Protein AF-A0A6C0HZP0-F1 (afdb_monomer)

Mean predicted aligned error: 4.02 Å

Sequence (299 aa):
MSNGIIDFVIPLHRYHYMVQTVVEAIYKFYSPKNIYIVTPTKFCDIIRRESIKWSVHIITIPEENFFVANYNLHYNDIYDMFNKVQDERSREFGWWYQQLIKLGAFSQIPNLSNPYVVWDSDLIPLIKWDIYPTSDSSTYKFAVLQEKSKSEWVLEQYKNSLFNLTKLSICDPEEGTFVPHHFIFYHEVLDGLIRHIELDTDNNWIKNIMNLSHIYYRFSEFRTVSAFMKKNFPDLLKYHEFQLFGKDGIRIREPRQFLKEMDEFLSCENMTSIPYDDFVQFTKHKFENLPSYLQLEHI

Organism: NCBI:txid1070528

Secondary structure (DSSP, 8-state):
-------EEEE-SS--TTHHHHHHHHHHHH--S-EEEEE-HHHHHHHHHHGGGSSS--EEEEGGGTTHHHH---HHHHHHHS-----TTSPPHHHHHHHHHHHHHHHHSTT--SSEEEE-TTEEESS----S-BTTB-S--EE--SPPPS-HHHHHHHHHHHHHHHSPPP---SSS-S--SEEEE-HHHHHHHHHHHHTT-SS-HHHHHHHHTTT-S---HHHHHHHHHHHH-TTT--EE-HHHHTTT-EEESSTHHHHHHHHHHHT-TT-S---HHHHHHHHHHH-SS--SEEEETT-

Foldseek 3Di:
DPFPAFEEEEEDADDDQCLLQAQLLCCVQRVHPAYEYEYAPVVQVLCVVVCVPHPDDHHYDHLQCQCCPPNVDGPVNLVVLADPPDDPLADDPSVLSSLVCQLCVLPRPPPGDFWHKYAYSQKHFPDHDQQGADPVGNAGAAAQAAFDDPDPQQVVLAQVLLCVQQVFGFDADPTHGLPRNMDTDGSVLSVVLQCRSPVPHPDGNSSSSNNSNVVGRDYHSSRNSLRSCVPPPVVRHHYHYCVVANVLEEEAAPCVVVVVQLCVVVVHDPRSHDHNVSVSVSQVVVDVDRGRIYGYHPD

Solvent-accessible surface area (backbone atoms only — not comparable to full-atom values): 16664 Å² total; per-residue (Å²): 128,83,75,87,61,31,27,35,38,26,56,36,89,61,86,50,36,57,50,49,24,29,55,44,33,50,40,74,67,61,54,47,71,43,40,37,37,39,20,45,57,78,44,38,58,50,49,61,63,60,41,74,76,47,100,55,81,72,44,68,41,47,44,54,54,48,43,32,89,86,67,72,35,44,46,65,62,56,56,69,53,38,52,82,87,68,59,98,77,45,65,57,68,69,62,56,49,44,41,48,50,66,67,42,40,73,79,57,40,86,88,60,44,78,49,24,34,41,39,43,65,43,52,34,61,67,52,79,73,83,37,60,55,49,101,90,36,88,57,52,29,31,54,24,39,31,69,59,76,88,49,64,68,64,52,48,27,35,42,51,39,39,26,72,60,66,73,44,63,79,67,57,54,98,59,26,29,52,61,35,59,40,42,78,46,42,55,71,57,47,54,51,48,45,50,59,48,26,71,89,46,99,51,56,47,68,56,57,57,31,49,38,52,70,80,31,59,38,77,51,53,53,42,45,52,48,28,50,25,59,74,76,37,50,90,67,67,40,65,42,60,21,81,80,47,14,69,52,40,45,76,36,72,72,37,66,63,59,52,50,53,44,37,60,72,69,70,46,88,85,67,79,57,40,57,37,69,60,53,50,53,48,45,55,71,76,31,97,63,75,45,36,27,42,31,45,41,94,103

Structure (mmCIF, N/CA/C/O backbone):
data_AF-A0A6C0HZP0-F1
#
_entry.id   AF-A0A6C0HZP0-F1
#
loop_
_atom_site.group_PDB
_atom_site.id
_atom_site.type_symbol
_atom_site.label_atom_id
_atom_site.label_alt_id
_atom_site.label_comp_id
_atom_site.label_asym_id
_atom_site.label_entity_id
_atom_site.label_seq_id
_atom_site.pdbx_PDB_ins_code
_atom_site.Cartn_x
_atom_site.Cartn_y
_atom_site.Cartn_z
_atom_site.occupancy
_atom_site.B_iso_or_equiv
_atom_site.auth_seq_id
_atom_site.auth_comp_id
_atom_site.auth_asym_id
_atom_site.auth_atom_id
_atom_site.pdbx_PDB_model_num
ATOM 1 N N . MET A 1 1 ? -21.753 -7.611 -18.290 1.00 35.69 1 MET A N 1
ATOM 2 C CA . MET A 1 1 ? -21.334 -7.501 -16.879 1.00 35.69 1 MET A CA 1
ATOM 3 C C . MET A 1 1 ? -20.096 -6.631 -16.890 1.00 35.69 1 MET A C 1
ATOM 5 O O . MET A 1 1 ? -19.172 -6.970 -17.614 1.00 35.69 1 MET A O 1
ATOM 9 N N . SER A 1 2 ? -20.123 -5.456 -16.263 1.00 37.75 2 SER A N 1
ATOM 10 C CA . SER A 1 2 ? -18.941 -4.592 -16.212 1.00 37.75 2 SER A CA 1
ATOM 11 C C . SER A 1 2 ? -17.826 -5.363 -15.512 1.00 37.75 2 SER A C 1
ATOM 13 O O . SER A 1 2 ? -18.015 -5.762 -14.363 1.00 37.75 2 SER A O 1
ATOM 15 N N . ASN A 1 3 ? -16.708 -5.614 -16.200 1.00 50.41 3 ASN A N 1
ATOM 16 C CA . ASN A 1 3 ? -15.499 -6.110 -15.547 1.00 50.41 3 ASN A CA 1
ATOM 17 C C . ASN A 1 3 ? -15.252 -5.226 -14.320 1.00 50.41 3 ASN A C 1
ATOM 19 O O . ASN A 1 3 ? -15.319 -4.003 -14.447 1.00 50.41 3 ASN A O 1
ATOM 23 N N . GLY A 1 4 ? -15.063 -5.841 -13.151 1.00 66.31 4 GLY A N 1
ATOM 24 C CA . GLY A 1 4 ? -14.864 -5.187 -11.854 1.00 66.31 4 GLY A CA 1
ATOM 25 C C . GLY A 1 4 ? -13.551 -4.409 -11.786 1.00 66.31 4 GLY A C 1
ATOM 26 O O . GLY A 1 4 ? -12.673 -4.735 -10.997 1.00 66.31 4 GLY A O 1
ATOM 27 N N . ILE A 1 5 ? -13.399 -3.414 -12.658 1.00 87.19 5 ILE A N 1
ATOM 28 C CA . ILE A 1 5 ? -12.259 -2.516 -12.706 1.00 87.19 5 ILE A CA 1
ATOM 29 C C . ILE A 1 5 ? -12.369 -1.596 -11.489 1.00 87.19 5 ILE A C 1
ATOM 31 O O . ILE A 1 5 ? -13.347 -0.861 -11.336 1.00 87.19 5 ILE A O 1
ATOM 35 N N . ILE A 1 6 ? -11.351 -1.648 -10.640 1.00 96.00 6 ILE A N 1
ATOM 36 C CA . ILE A 1 6 ? -11.255 -0.871 -9.403 1.00 96.00 6 ILE A CA 1
ATOM 37 C C . ILE A 1 6 ? -10.064 0.086 -9.454 1.00 96.00 6 ILE A C 1
ATOM 39 O O . ILE A 1 6 ? -9.174 -0.035 -10.301 1.00 96.00 6 ILE A O 1
ATOM 43 N N . ASP A 1 7 ? -10.088 1.071 -8.570 1.00 98.31 7 ASP A N 1
ATOM 44 C CA . ASP A 1 7 ? -9.047 2.066 -8.378 1.00 98.31 7 ASP A CA 1
ATOM 45 C C . ASP A 1 7 ? -7.873 1.496 -7.565 1.00 98.31 7 ASP A C 1
ATOM 47 O O . ASP A 1 7 ? -8.025 0.559 -6.776 1.00 98.31 7 ASP A O 1
ATOM 51 N N . PHE A 1 8 ? -6.688 2.070 -7.773 1.00 98.62 8 PHE A N 1
ATOM 52 C CA . PHE A 1 8 ? -5.460 1.742 -7.050 1.00 98.62 8 PHE A CA 1
ATOM 53 C C . PHE A 1 8 ? -4.933 2.984 -6.333 1.00 98.62 8 PHE A C 1
ATOM 55 O O . PHE A 1 8 ? -4.976 4.082 -6.884 1.00 98.62 8 PHE A O 1
ATOM 62 N N . VAL A 1 9 ? -4.408 2.812 -5.123 1.00 98.81 9 VAL A N 1
ATOM 63 C CA . VAL A 1 9 ? -3.836 3.881 -4.298 1.00 98.81 9 VAL A CA 1
ATOM 64 C C . VAL A 1 9 ? -2.412 3.509 -3.900 1.00 98.81 9 VAL A C 1
ATOM 66 O O . VAL A 1 9 ? -2.189 2.474 -3.274 1.00 98.81 9 VAL A O 1
ATOM 69 N N . ILE A 1 10 ? -1.463 4.379 -4.239 1.00 98.50 10 ILE A N 1
ATOM 70 C CA . ILE A 1 10 ? -0.031 4.220 -3.986 1.00 98.50 10 ILE A CA 1
ATOM 71 C C . ILE A 1 10 ? 0.446 5.364 -3.082 1.00 98.50 10 ILE A C 1
ATOM 73 O O . ILE A 1 10 ? 0.603 6.494 -3.551 1.00 98.50 10 ILE A O 1
ATOM 77 N N . PRO A 1 11 ? 0.689 5.118 -1.788 1.00 97.62 11 PRO A N 1
ATOM 78 C CA . PRO A 1 11 ? 1.438 6.047 -0.953 1.00 97.62 11 PRO A CA 1
ATOM 79 C C . PRO A 1 11 ? 2.909 6.048 -1.383 1.00 97.62 11 PRO A C 1
ATOM 81 O O . PRO A 1 11 ? 3.548 5.000 -1.420 1.00 97.62 11 PRO A O 1
ATOM 84 N N . LEU A 1 12 ? 3.467 7.223 -1.660 1.00 96.25 12 LEU A N 1
ATOM 85 C CA . LEU A 1 12 ? 4.841 7.396 -2.127 1.00 96.25 12 LEU A CA 1
ATOM 86 C C . LEU A 1 12 ? 5.536 8.477 -1.297 1.00 96.25 12 LEU A C 1
ATOM 88 O O . LEU A 1 12 ? 5.294 9.667 -1.486 1.00 96.25 12 LEU A O 1
ATOM 92 N N . HIS A 1 13 ? 6.443 8.072 -0.408 1.00 90.50 13 HIS A N 1
ATOM 93 C CA . HIS A 1 13 ? 7.171 9.016 0.445 1.00 90.50 13 HIS A CA 1
ATOM 94 C C . HIS A 1 13 ? 8.197 9.846 -0.342 1.00 90.50 13 HIS A C 1
ATOM 96 O O . HIS A 1 13 ? 8.366 11.044 -0.104 1.00 90.50 13 HIS A O 1
ATOM 102 N N . ARG A 1 14 ? 8.888 9.220 -1.303 1.00 91.50 14 ARG A N 1
ATOM 103 C CA . ARG A 1 14 ? 9.930 9.857 -2.109 1.00 91.50 14 ARG A CA 1
ATOM 104 C C . ARG A 1 14 ? 9.841 9.428 -3.564 1.00 91.50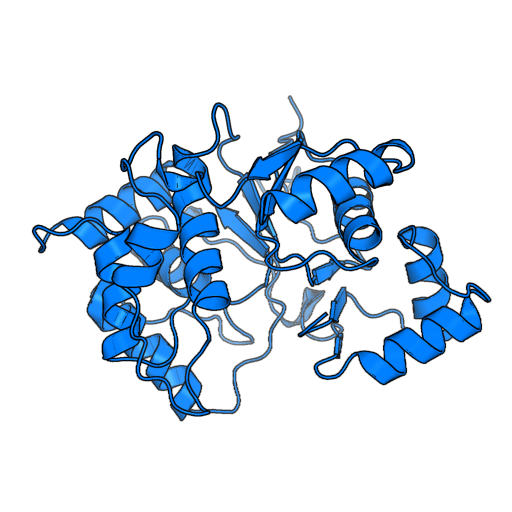 14 ARG A C 1
ATOM 106 O O . ARG A 1 14 ? 9.709 8.248 -3.847 1.00 91.50 14 ARG A O 1
ATOM 113 N N . TYR A 1 15 ? 9.968 10.382 -4.485 1.00 92.06 15 TYR A N 1
ATOM 114 C CA . TYR A 1 15 ? 10.093 10.056 -5.903 1.00 92.06 15 TYR A CA 1
ATOM 115 C C . TYR A 1 15 ? 11.437 9.383 -6.219 1.00 92.06 15 TYR A C 1
ATOM 117 O O . TYR A 1 15 ? 12.495 9.895 -5.842 1.00 92.06 15 TYR A O 1
ATOM 125 N N . HIS A 1 16 ? 11.367 8.301 -6.989 1.00 90.81 16 HIS A N 1
ATOM 126 C CA . HIS A 1 16 ? 12.486 7.574 -7.585 1.00 90.81 16 HIS A CA 1
ATOM 127 C C . HIS A 1 16 ? 12.130 7.196 -9.034 1.00 90.81 16 HIS A C 1
ATOM 129 O O . HIS A 1 16 ? 10.956 7.111 -9.398 1.00 90.81 16 HIS A O 1
ATOM 135 N N . TYR A 1 17 ? 13.122 6.928 -9.885 1.00 88.50 17 TYR A N 1
ATOM 136 C CA . TYR A 1 17 ? 12.872 6.669 -11.312 1.00 88.50 17 TYR A CA 1
ATOM 137 C C . TYR A 1 17 ? 12.146 5.332 -11.589 1.00 88.50 17 TYR A C 1
ATOM 139 O O . TYR A 1 17 ? 11.585 5.149 -12.668 1.00 88.50 17 TYR A O 1
ATOM 147 N N . MET A 1 18 ? 12.050 4.438 -10.593 1.00 93.69 18 MET A N 1
ATOM 148 C CA . MET A 1 18 ? 11.232 3.211 -10.668 1.00 93.69 18 MET A CA 1
ATOM 149 C C . MET A 1 18 ? 9.712 3.437 -10.558 1.00 93.69 18 MET A C 1
ATOM 151 O O . MET A 1 18 ? 8.952 2.491 -10.749 1.00 93.69 18 MET A O 1
ATOM 155 N N . VAL A 1 19 ? 9.232 4.657 -10.268 1.00 95.69 19 VAL A N 1
ATOM 156 C CA . VAL A 1 19 ? 7.780 4.915 -10.158 1.00 95.69 19 VAL A CA 1
ATOM 157 C C . VAL A 1 19 ? 7.056 4.566 -11.464 1.00 95.69 19 VAL A C 1
ATOM 159 O O . VAL A 1 19 ? 6.001 3.936 -11.407 1.00 95.69 19 VAL A O 1
ATOM 162 N N . GLN A 1 20 ? 7.636 4.896 -12.629 1.00 96.31 20 GLN A N 1
ATOM 163 C CA . GLN A 1 20 ? 7.074 4.514 -13.933 1.00 96.31 20 GLN A CA 1
ATOM 164 C C . GLN A 1 20 ? 6.925 2.992 -14.050 1.00 96.31 20 GLN A C 1
ATOM 166 O O . GLN A 1 20 ? 5.852 2.505 -14.396 1.00 96.31 20 GLN A O 1
ATOM 171 N N . THR A 1 21 ? 7.979 2.245 -13.712 1.00 97.06 21 THR A N 1
ATOM 172 C CA . THR A 1 21 ? 7.988 0.779 -13.769 1.00 97.06 21 THR A CA 1
ATOM 173 C C . THR A 1 21 ? 6.830 0.182 -12.974 1.00 97.06 21 THR A C 1
ATOM 175 O O . THR A 1 21 ? 6.138 -0.702 -13.472 1.00 97.06 21 THR A O 1
ATOM 178 N N . VAL A 1 22 ? 6.586 0.680 -11.757 1.00 97.69 22 VAL A N 1
ATOM 179 C CA . VAL A 1 22 ? 5.513 0.183 -10.881 1.00 97.69 22 VAL A CA 1
ATOM 180 C C . VAL A 1 22 ? 4.135 0.464 -11.476 1.00 97.69 22 VAL A C 1
ATOM 182 O O . VAL A 1 22 ? 3.313 -0.448 -11.578 1.00 97.69 22 VAL A O 1
ATOM 185 N N . VAL A 1 23 ? 3.866 1.704 -11.900 1.00 97.75 23 VAL A N 1
ATOM 186 C CA . VAL A 1 23 ? 2.535 2.064 -12.422 1.00 97.75 23 VAL A CA 1
ATOM 187 C C . VAL A 1 23 ? 2.231 1.382 -13.753 1.00 97.75 23 VAL A C 1
ATOM 189 O O . VAL A 1 23 ? 1.098 0.959 -13.979 1.00 97.75 23 VAL A O 1
ATOM 192 N N . GLU A 1 24 ? 3.237 1.209 -14.612 1.00 97.94 24 GLU A N 1
ATOM 193 C CA . GLU A 1 24 ? 3.096 0.480 -15.872 1.00 97.94 24 GLU A CA 1
ATOM 194 C C . GLU A 1 24 ? 2.877 -1.017 -15.637 1.00 97.94 24 GLU A C 1
ATOM 196 O O . GLU A 1 24 ? 2.031 -1.613 -16.304 1.00 97.94 24 GLU A O 1
ATOM 201 N N . ALA A 1 25 ? 3.541 -1.616 -14.642 1.00 97.94 25 ALA A N 1
ATOM 202 C CA . ALA A 1 25 ? 3.292 -3.001 -14.248 1.00 97.94 25 ALA A CA 1
ATOM 203 C C . ALA A 1 25 ? 1.843 -3.205 -13.777 1.00 97.94 25 ALA A C 1
ATOM 205 O O . ALA A 1 25 ? 1.153 -4.117 -14.241 1.00 97.94 25 ALA A O 1
ATOM 206 N N . ILE A 1 26 ? 1.357 -2.325 -12.891 1.00 97.81 26 ILE A N 1
ATOM 207 C CA . ILE A 1 26 ? -0.031 -2.345 -12.408 1.00 97.81 26 ILE A CA 1
ATOM 208 C C . ILE A 1 26 ? -0.999 -2.232 -13.588 1.00 97.81 26 ILE A C 1
ATOM 210 O O . ILE A 1 26 ? -1.933 -3.027 -13.709 1.00 97.81 26 ILE A O 1
ATOM 214 N N . TYR A 1 27 ? -0.772 -1.273 -14.486 1.00 97.19 27 TYR A N 1
ATOM 215 C CA . TYR A 1 27 ? -1.649 -1.065 -15.632 1.00 97.19 27 TYR A CA 1
ATOM 216 C C . TYR A 1 27 ? -1.663 -2.263 -16.585 1.00 97.19 27 TYR A C 1
ATOM 218 O O . TYR A 1 27 ? -2.734 -2.701 -17.013 1.00 97.19 27 TYR A O 1
ATOM 226 N N . LYS A 1 28 ? -0.490 -2.841 -16.861 1.00 96.62 28 LYS A N 1
ATOM 227 C CA . LYS A 1 28 ? -0.329 -4.002 -17.739 1.00 96.62 28 LYS A CA 1
ATOM 228 C C . LYS A 1 28 ? -1.063 -5.237 -17.223 1.00 96.62 28 LYS A C 1
ATOM 230 O O . LYS A 1 28 ? -1.668 -5.953 -18.018 1.00 96.62 28 LYS A O 1
ATOM 235 N N . PHE A 1 29 ? -1.025 -5.501 -15.916 1.00 96.44 29 PHE A N 1
ATOM 236 C CA . PHE A 1 29 ? -1.642 -6.705 -15.350 1.00 96.44 29 PHE A CA 1
ATOM 237 C C . PHE A 1 29 ? -3.103 -6.532 -14.938 1.00 96.44 29 PHE A C 1
ATOM 239 O O . PHE A 1 29 ? -3.858 -7.512 -14.976 1.00 96.44 29 PHE A O 1
ATOM 246 N N . TYR A 1 30 ? -3.498 -5.317 -14.553 1.00 95.88 30 TYR A N 1
ATOM 247 C CA . TYR A 1 30 ? -4.782 -5.072 -13.894 1.00 95.88 30 TYR A CA 1
ATOM 248 C C . TYR A 1 30 ? -5.652 -4.030 -14.594 1.00 95.88 30 TYR A C 1
ATOM 250 O O . TYR A 1 30 ? -6.857 -4.044 -14.391 1.00 95.88 30 TYR A O 1
ATOM 258 N N . SER A 1 31 ? -5.096 -3.170 -15.451 1.00 95.25 31 SER A N 1
ATOM 259 C CA . SER A 1 31 ? -5.858 -2.138 -16.178 1.00 95.25 31 SER A CA 1
ATOM 260 C C . SER A 1 31 ? -6.845 -1.377 -15.267 1.00 95.25 31 SER A C 1
ATOM 262 O O . SER A 1 31 ? -8.053 -1.403 -15.515 1.00 95.25 31 SER A O 1
ATOM 264 N N . PRO A 1 32 ? -6.353 -0.755 -14.176 1.00 96.31 32 PRO A N 1
ATOM 265 C CA . PRO A 1 32 ? -7.195 -0.142 -13.156 1.00 96.31 32 PRO A CA 1
ATOM 266 C C . PRO A 1 32 ? -7.980 1.049 -13.705 1.00 96.31 32 PRO A C 1
ATOM 268 O O . PRO A 1 32 ? -7.610 1.646 -14.717 1.00 96.31 32 PRO A O 1
ATOM 271 N N . LYS A 1 33 ? -9.047 1.430 -12.997 1.00 95.44 33 LYS A N 1
ATOM 272 C CA . LYS A 1 33 ? -9.893 2.568 -13.387 1.00 95.44 33 LYS A CA 1
ATOM 273 C C . LYS A 1 33 ? -9.102 3.868 -13.263 1.00 95.44 33 LYS A C 1
ATOM 275 O O . LYS A 1 33 ? -9.041 4.641 -14.212 1.00 95.44 33 LYS A O 1
ATOM 280 N N . ASN A 1 34 ? -8.476 4.072 -12.107 1.00 97.31 34 ASN A N 1
ATOM 281 C CA . ASN A 1 34 ? -7.505 5.126 -11.850 1.00 97.31 34 ASN A CA 1
ATOM 282 C C . ASN A 1 34 ? -6.364 4.584 -10.983 1.00 97.31 34 ASN A C 1
ATOM 284 O O . ASN A 1 34 ? -6.555 3.658 -10.192 1.00 97.31 34 ASN A O 1
ATOM 288 N N . ILE A 1 35 ? -5.195 5.216 -11.089 1.00 98.31 35 ILE A N 1
ATOM 289 C CA . ILE A 1 35 ? -4.084 5.043 -10.150 1.00 98.31 35 ILE A CA 1
ATOM 290 C C . ILE A 1 35 ? -3.856 6.383 -9.453 1.00 98.31 35 ILE A C 1
ATOM 292 O O . ILE A 1 35 ? -3.449 7.362 -10.084 1.00 98.31 35 ILE A O 1
ATOM 296 N N . TYR A 1 36 ? -4.119 6.423 -8.152 1.00 98.69 36 TYR A N 1
ATOM 297 C CA . TYR A 1 36 ? -3.862 7.568 -7.292 1.00 98.69 36 TYR A CA 1
ATOM 298 C C . TYR A 1 36 ? -2.492 7.422 -6.634 1.00 98.69 36 TYR A C 1
ATOM 300 O O . TYR A 1 36 ? -2.217 6.398 -6.013 1.00 98.69 36 TYR A O 1
ATOM 308 N N . ILE A 1 37 ? -1.647 8.446 -6.722 1.00 98.56 37 ILE A N 1
ATOM 309 C CA . ILE A 1 37 ? -0.366 8.508 -6.011 1.00 98.56 37 ILE A CA 1
ATOM 310 C C . ILE A 1 37 ? -0.450 9.609 -4.960 1.00 98.56 37 ILE A C 1
ATOM 312 O O . ILE A 1 37 ? -0.530 10.787 -5.306 1.00 98.56 37 ILE A O 1
ATOM 316 N N . VAL A 1 38 ? -0.431 9.234 -3.682 1.00 98.62 38 VAL A N 1
ATOM 317 C CA . VAL A 1 38 ? -0.414 10.186 -2.562 1.00 98.62 38 VAL A CA 1
ATOM 318 C C . VAL A 1 38 ? 1.037 10.415 -2.158 1.00 98.62 38 VAL A C 1
ATOM 320 O O . VAL A 1 38 ? 1.730 9.462 -1.809 1.00 98.62 38 VAL A O 1
ATOM 323 N N . THR A 1 39 ? 1.523 11.648 -2.270 1.00 98.00 39 THR A N 1
ATOM 324 C CA . THR A 1 39 ? 2.959 11.954 -2.153 1.00 98.00 39 THR A CA 1
ATOM 325 C C . THR A 1 39 ? 3.191 13.422 -1.789 1.00 98.00 39 THR A C 1
ATOM 327 O O . THR A 1 39 ? 2.292 14.237 -2.028 1.00 98.00 39 THR A O 1
ATOM 330 N N . PRO A 1 40 ? 4.372 13.815 -1.266 1.00 97.38 40 PRO A N 1
ATOM 331 C CA . PRO A 1 40 ? 4.698 15.223 -1.065 1.00 97.38 40 PRO A CA 1
ATOM 332 C C . PRO A 1 40 ? 4.415 16.094 -2.290 1.00 97.38 40 PRO A C 1
ATOM 334 O O . PRO A 1 40 ? 4.699 15.707 -3.428 1.00 97.38 40 PRO A O 1
ATOM 337 N N . THR A 1 41 ? 3.937 17.317 -2.067 1.00 96.69 41 THR A N 1
ATOM 338 C CA . THR A 1 41 ? 3.583 18.281 -3.123 1.00 96.69 41 THR A CA 1
ATOM 339 C C . THR A 1 41 ? 4.721 18.451 -4.132 1.00 96.69 41 THR A C 1
ATOM 341 O O . THR A 1 41 ? 4.500 18.400 -5.341 1.00 96.69 41 THR A O 1
ATOM 344 N N . LYS A 1 42 ? 5.968 18.542 -3.648 1.00 94.88 42 LYS A N 1
ATOM 345 C CA . LYS A 1 42 ? 7.166 18.655 -4.501 1.00 94.88 42 LYS A CA 1
ATOM 346 C C . LYS A 1 42 ? 7.328 17.494 -5.493 1.00 94.88 42 LYS A C 1
ATOM 348 O O . LYS A 1 42 ? 7.878 17.686 -6.573 1.00 94.88 42 LYS A O 1
ATOM 353 N N . PHE A 1 43 ? 6.878 16.292 -5.131 1.00 96.44 43 PHE A N 1
ATOM 354 C CA . PHE A 1 43 ? 6.948 15.110 -5.987 1.00 96.44 43 PHE A CA 1
ATOM 355 C C . PHE A 1 43 ? 5.723 14.980 -6.889 1.00 96.44 43 PHE A C 1
ATOM 357 O O . PHE A 1 43 ? 5.869 14.458 -7.991 1.00 96.44 43 PHE A O 1
ATOM 364 N N . CYS A 1 44 ? 4.563 15.525 -6.503 1.00 96.81 44 CYS A N 1
ATOM 365 C CA . CYS A 1 44 ? 3.409 15.623 -7.400 1.00 96.81 44 CYS A CA 1
ATOM 366 C C . CYS A 1 44 ? 3.786 16.327 -8.712 1.00 96.81 44 CYS A C 1
ATOM 368 O O . CYS A 1 44 ? 3.476 15.827 -9.790 1.00 96.81 44 CYS A O 1
ATOM 370 N N . ASP A 1 45 ? 4.495 17.456 -8.638 1.00 92.75 45 ASP A N 1
ATOM 371 C CA . ASP A 1 45 ? 4.863 18.233 -9.829 1.00 92.75 45 ASP A CA 1
ATOM 372 C C . ASP A 1 45 ? 5.892 17.519 -10.711 1.00 92.75 45 ASP A C 1
ATOM 374 O O . ASP A 1 45 ? 5.790 17.553 -11.940 1.00 92.75 45 ASP A O 1
ATOM 378 N N . ILE A 1 46 ? 6.855 16.827 -10.093 1.00 94.12 46 ILE A N 1
ATOM 379 C CA . ILE A 1 46 ? 7.822 15.988 -10.812 1.00 94.12 46 ILE A CA 1
ATOM 380 C C . ILE A 1 46 ? 7.075 14.881 -11.554 1.00 94.12 46 ILE A C 1
ATOM 382 O O . ILE A 1 46 ? 7.204 14.760 -12.768 1.00 94.12 46 ILE A O 1
ATOM 386 N N . ILE A 1 47 ? 6.233 14.129 -10.848 1.00 95.44 47 ILE A N 1
ATOM 387 C CA . ILE A 1 47 ? 5.486 13.006 -11.409 1.00 95.44 47 ILE A CA 1
ATOM 388 C C . ILE A 1 47 ? 4.553 13.464 -12.532 1.00 95.44 47 ILE A C 1
ATOM 390 O O . ILE A 1 47 ? 4.536 12.844 -13.591 1.00 95.44 47 ILE A O 1
ATOM 394 N N . ARG A 1 48 ? 3.812 14.566 -12.363 1.00 93.56 48 ARG A N 1
ATOM 395 C CA . ARG A 1 48 ? 2.951 15.123 -13.423 1.00 93.56 48 ARG A CA 1
ATOM 396 C C . ARG A 1 48 ? 3.736 15.458 -14.687 1.00 93.56 48 ARG A C 1
ATOM 398 O O . ARG A 1 48 ? 3.239 15.214 -15.778 1.00 93.56 48 ARG A O 1
ATOM 405 N N . ARG A 1 49 ? 4.949 16.003 -14.556 1.00 92.44 49 ARG A N 1
ATOM 406 C CA . ARG A 1 49 ? 5.803 16.329 -15.706 1.00 92.44 49 ARG A CA 1
ATOM 407 C C . ARG A 1 49 ? 6.340 15.077 -16.394 1.00 92.44 49 ARG A C 1
ATOM 409 O O . ARG A 1 49 ? 6.278 14.995 -17.617 1.00 92.44 49 ARG A O 1
ATOM 416 N N . GLU A 1 50 ? 6.872 14.123 -15.631 1.00 92.00 50 GLU A N 1
ATOM 417 C CA . GLU A 1 50 ? 7.450 12.903 -16.208 1.00 92.00 50 GLU A CA 1
ATOM 418 C C . GLU A 1 50 ? 6.360 12.003 -16.821 1.00 92.00 50 GLU A C 1
ATOM 420 O O . GLU A 1 50 ? 6.543 11.466 -17.914 1.00 92.00 50 GLU A O 1
ATOM 425 N N . SER A 1 51 ? 5.186 11.920 -16.180 1.00 93.88 51 SER A N 1
ATOM 426 C CA . SER A 1 51 ? 4.078 11.050 -16.606 1.00 93.88 51 SER A CA 1
ATOM 427 C C . SER A 1 51 ? 3.399 11.434 -17.917 1.00 93.88 51 SER A C 1
ATOM 429 O O . SER A 1 51 ? 2.709 10.599 -18.491 1.00 93.88 51 SER A O 1
ATOM 431 N N . ILE A 1 52 ? 3.663 12.625 -18.472 1.00 91.56 52 ILE A N 1
ATOM 432 C CA . ILE A 1 52 ? 3.215 13.003 -19.829 1.00 91.56 52 ILE A CA 1
ATOM 433 C C . ILE A 1 52 ? 3.701 11.990 -20.876 1.00 91.56 52 ILE A C 1
ATOM 435 O O . ILE A 1 52 ? 3.041 11.774 -21.890 1.00 91.56 52 ILE A O 1
ATOM 439 N N . LYS A 1 53 ? 4.871 11.387 -20.640 1.00 89.19 53 LYS A N 1
ATOM 440 C CA . LYS A 1 53 ? 5.499 10.416 -21.543 1.00 89.19 53 LYS A CA 1
ATOM 441 C C . LYS A 1 53 ? 5.146 8.969 -21.205 1.00 89.19 53 LYS A C 1
ATOM 443 O O . LYS A 1 53 ? 5.537 8.074 -21.949 1.00 89.19 53 LYS A O 1
ATOM 448 N N . TRP A 1 54 ? 4.494 8.727 -20.071 1.00 92.56 54 TRP A N 1
ATOM 449 C CA . TRP A 1 54 ? 4.184 7.372 -19.635 1.00 92.56 54 TRP A CA 1
ATOM 450 C C . TRP A 1 54 ? 2.991 6.840 -20.418 1.00 92.56 54 TRP A C 1
ATOM 452 O O . TRP A 1 54 ? 2.115 7.585 -20.854 1.00 92.56 54 TRP A O 1
ATOM 462 N N . SER A 1 55 ? 2.937 5.521 -20.563 1.00 85.19 55 SER A N 1
ATOM 463 C CA . SER A 1 55 ? 1.817 4.839 -21.221 1.00 85.19 55 SER A CA 1
ATOM 464 C C . SER A 1 55 ? 0.532 4.816 -20.374 1.00 85.19 55 SER A C 1
ATOM 466 O O . SER A 1 55 ? -0.493 4.295 -20.811 1.00 85.19 55 SER A O 1
ATOM 468 N N . VAL A 1 56 ? 0.577 5.384 -19.164 1.00 91.31 56 VAL A N 1
ATOM 469 C CA . VAL A 1 56 ? -0.450 5.262 -18.129 1.00 91.31 56 VAL A CA 1
ATOM 470 C C . VAL A 1 56 ? -0.794 6.630 -17.558 1.00 91.31 56 VAL A C 1
ATOM 472 O O . VAL A 1 56 ? 0.088 7.411 -17.202 1.00 91.31 56 VAL A O 1
ATOM 475 N N . HIS A 1 57 ? -2.092 6.899 -17.420 1.00 91.44 57 HIS A N 1
ATOM 476 C CA . HIS A 1 57 ? -2.580 8.079 -16.718 1.00 91.44 57 HIS A CA 1
ATOM 477 C C . HIS A 1 57 ? -2.628 7.838 -15.206 1.00 91.44 57 HIS A C 1
ATOM 479 O O . HIS A 1 57 ? -3.121 6.808 -14.746 1.00 91.44 57 HIS A O 1
ATOM 485 N N . ILE A 1 58 ? -2.156 8.816 -14.435 1.00 96.06 58 ILE A N 1
ATOM 486 C CA . ILE A 1 58 ? -2.114 8.770 -12.973 1.00 96.06 58 ILE A CA 1
ATOM 487 C C . ILE A 1 58 ? -2.632 10.079 -12.372 1.00 96.06 58 ILE A C 1
ATOM 489 O O . ILE A 1 58 ? -2.556 11.140 -12.993 1.00 96.06 58 ILE A O 1
ATOM 493 N N . ILE A 1 59 ? -3.118 10.011 -11.134 1.00 97.62 59 ILE A N 1
ATOM 494 C CA . ILE A 1 59 ? -3.643 11.157 -10.388 1.00 97.62 59 ILE A CA 1
ATOM 495 C C . ILE A 1 59 ? -2.793 11.351 -9.134 1.00 97.62 59 ILE A C 1
ATOM 497 O O . ILE A 1 59 ? -2.815 10.530 -8.224 1.00 97.62 59 ILE A O 1
ATOM 501 N N . THR A 1 60 ? -2.047 12.450 -9.056 1.00 97.94 60 THR A N 1
ATOM 502 C CA . THR A 1 60 ? -1.224 12.762 -7.877 1.00 97.94 60 THR A CA 1
ATOM 503 C C . THR A 1 60 ? -2.008 13.587 -6.857 1.00 97.94 60 THR A C 1
ATOM 505 O O . THR A 1 60 ? -2.577 14.623 -7.224 1.00 97.94 60 THR A O 1
ATOM 508 N N . ILE A 1 61 ? -1.963 13.194 -5.586 1.00 98.19 61 ILE A N 1
ATOM 509 C CA . ILE A 1 61 ? -2.611 13.877 -4.464 1.00 98.19 61 ILE A CA 1
ATOM 510 C C . ILE A 1 61 ? -1.530 14.350 -3.476 1.00 98.19 61 ILE A C 1
ATOM 512 O O . ILE A 1 61 ? -0.763 13.515 -2.994 1.00 98.19 61 ILE A O 1
ATOM 516 N N . PRO A 1 62 ? -1.469 15.656 -3.153 1.00 98.00 62 PRO A N 1
ATOM 517 C CA . PRO A 1 62 ? -0.565 16.178 -2.133 1.00 98.00 62 PRO A CA 1
ATOM 518 C C . PRO A 1 62 ? -0.826 15.554 -0.764 1.00 98.00 62 PRO A C 1
ATOM 520 O O . PRO A 1 62 ? -1.930 15.675 -0.226 1.00 98.00 62 PRO A O 1
ATOM 523 N N . GLU A 1 63 ? 0.188 14.921 -0.182 1.00 97.56 63 GLU A N 1
ATOM 524 C CA . GLU A 1 63 ? 0.053 14.309 1.137 1.00 97.56 63 GLU A CA 1
ATOM 525 C C . GLU A 1 63 ? -0.123 15.363 2.240 1.00 97.56 63 GLU A C 1
ATOM 527 O O . GLU A 1 63 ? -0.828 15.121 3.213 1.00 97.56 63 GLU A O 1
ATOM 532 N N . GLU A 1 64 ? 0.416 16.575 2.054 1.00 97.31 64 GLU A N 1
ATOM 533 C CA . GLU A 1 64 ? 0.406 17.630 3.073 1.00 97.31 64 GLU A CA 1
ATOM 534 C C . GLU A 1 64 ? -1.006 18.038 3.525 1.00 97.31 64 GLU A C 1
ATOM 536 O O . GLU A 1 64 ? -1.202 18.443 4.675 1.00 97.31 64 GLU A O 1
ATOM 541 N N . ASN A 1 65 ? -1.981 17.898 2.622 1.00 96.81 65 ASN A N 1
ATOM 542 C CA . ASN A 1 65 ? -3.382 18.253 2.839 1.00 96.81 65 ASN A CA 1
ATOM 543 C C . ASN A 1 65 ? -4.323 17.039 2.807 1.00 96.81 65 ASN A C 1
ATOM 545 O O . ASN A 1 65 ? -5.541 17.216 2.786 1.00 96.81 65 ASN A O 1
ATOM 549 N N . PHE A 1 66 ? -3.787 15.814 2.796 1.00 98.44 66 PHE A N 1
ATOM 550 C CA . PHE A 1 66 ? -4.572 14.603 2.544 1.00 98.44 66 PHE A CA 1
ATOM 551 C C . PHE A 1 66 ? -5.720 14.400 3.541 1.00 98.44 66 PHE A C 1
ATOM 553 O O . PHE A 1 66 ? -6.795 13.966 3.147 1.00 98.44 66 PHE A O 1
ATOM 560 N N . PHE A 1 67 ? -5.519 14.763 4.811 1.00 98.56 67 PHE A N 1
ATOM 561 C CA . PHE A 1 67 ? -6.511 14.601 5.882 1.00 98.56 67 PHE A CA 1
ATOM 562 C C . PHE A 1 67 ? -7.316 15.870 6.201 1.00 98.56 67 PHE A C 1
ATOM 564 O O . PHE A 1 67 ? -8.148 15.862 7.110 1.00 98.56 67 PHE A O 1
ATOM 571 N N . VAL A 1 68 ? -7.108 16.970 5.471 1.00 98.06 68 VAL A N 1
ATOM 572 C CA . VAL A 1 68 ? -7.729 18.264 5.799 1.00 98.06 68 VAL A CA 1
ATOM 573 C C . VAL A 1 68 ? -9.243 18.220 5.602 1.00 98.06 68 VAL A C 1
ATOM 575 O O . VAL A 1 68 ? -9.979 18.699 6.458 1.00 98.06 68 VAL A O 1
ATOM 578 N N . ALA A 1 69 ? -9.722 17.611 4.515 1.00 96.38 69 ALA A N 1
ATOM 579 C CA . ALA A 1 69 ? -11.133 17.675 4.133 1.00 96.38 69 ALA A CA 1
ATOM 580 C C . ALA A 1 69 ? -12.084 17.078 5.185 1.00 96.38 69 ALA A C 1
ATO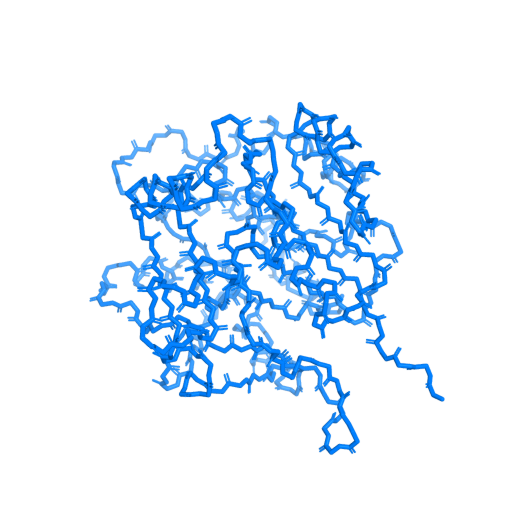M 582 O O . ALA A 1 69 ? -13.140 17.652 5.437 1.00 96.3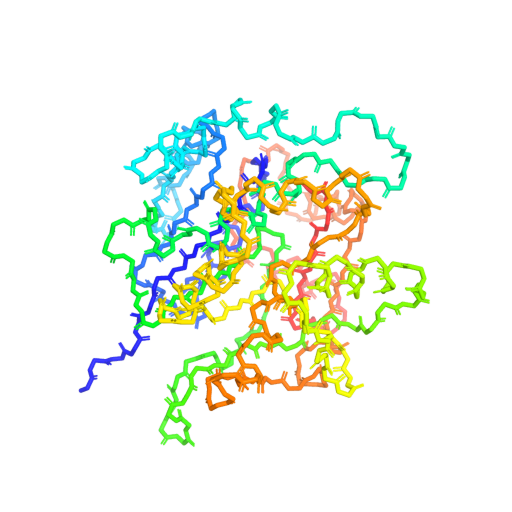8 69 ALA A O 1
ATOM 583 N N . ASN A 1 70 ? -11.709 15.954 5.804 1.00 96.94 70 ASN A N 1
ATOM 584 C CA . ASN A 1 70 ? -12.575 15.256 6.761 1.00 96.94 70 ASN A CA 1
ATOM 585 C C . ASN A 1 70 ? -12.121 15.374 8.217 1.00 96.94 70 ASN A C 1
ATOM 587 O O . ASN A 1 70 ? -12.944 15.214 9.114 1.00 96.94 70 ASN A O 1
ATOM 591 N N . TYR A 1 71 ? -10.834 15.634 8.467 1.00 97.19 71 TYR A N 1
ATOM 592 C CA . TYR A 1 71 ? -10.290 15.681 9.828 1.00 97.19 71 TYR A CA 1
ATOM 593 C C . TYR A 1 71 ? -9.743 17.053 10.217 1.00 97.19 71 TYR A C 1
ATOM 595 O O . TYR A 1 71 ? -9.421 17.248 11.386 1.00 97.19 71 TYR A O 1
ATOM 603 N N . ASN A 1 72 ? -9.650 18.001 9.277 1.00 97.56 72 ASN A N 1
ATOM 604 C CA . ASN A 1 72 ? -9.024 19.308 9.490 1.00 97.56 72 ASN A CA 1
ATOM 605 C C . ASN A 1 72 ? -7.608 19.185 10.093 1.00 97.56 72 ASN A C 1
ATOM 607 O O . ASN A 1 72 ? -7.236 19.937 10.990 1.00 97.56 72 ASN A O 1
ATOM 611 N N . LEU A 1 73 ? -6.846 18.189 9.621 1.00 98.25 73 LEU A N 1
ATOM 612 C CA . LEU A 1 73 ? -5.467 17.924 10.030 1.00 98.25 73 LEU A CA 1
ATOM 613 C C . LEU A 1 73 ? -4.526 18.082 8.837 1.00 98.25 73 LEU A C 1
ATOM 615 O O . LEU A 1 73 ? -4.655 17.371 7.835 1.00 98.25 73 LEU A O 1
ATOM 619 N N . HIS A 1 74 ? -3.552 18.973 8.971 1.00 97.94 74 HIS A N 1
ATOM 620 C CA . HIS A 1 74 ? -2.405 19.056 8.079 1.00 97.94 74 HIS A CA 1
ATOM 621 C C . HIS A 1 74 ? -1.324 18.054 8.494 1.00 97.94 74 HIS A C 1
ATOM 623 O O . HIS A 1 74 ? -1.289 17.544 9.616 1.00 97.94 74 HIS A O 1
ATOM 629 N N . TYR A 1 75 ? -0.380 17.803 7.588 1.00 97.81 75 TYR A N 1
ATOM 630 C CA . TYR A 1 75 ? 0.779 16.945 7.848 1.00 97.81 75 TYR A CA 1
ATOM 631 C C . TYR A 1 75 ? 1.531 17.305 9.136 1.00 97.81 75 TYR A C 1
ATOM 633 O O . TYR A 1 75 ? 1.872 16.412 9.909 1.00 97.81 75 TYR A O 1
ATOM 641 N N . ASN A 1 76 ? 1.746 18.599 9.404 1.00 97.62 76 ASN A N 1
ATOM 642 C CA . ASN A 1 76 ? 2.454 19.045 10.608 1.00 97.62 76 ASN A CA 1
ATOM 643 C C . ASN A 1 76 ? 1.672 18.755 11.895 1.00 97.62 76 ASN A C 1
ATOM 645 O O . ASN A 1 76 ? 2.284 18.373 12.887 1.00 97.62 76 ASN A O 1
ATOM 649 N N . ASP A 1 77 ? 0.338 18.846 11.865 1.00 98.00 77 ASP A N 1
ATOM 650 C CA . ASP A 1 77 ? -0.494 18.510 13.026 1.00 98.00 77 ASP A CA 1
ATOM 651 C C . ASP A 1 77 ? -0.328 17.029 13.393 1.00 98.00 77 ASP A C 1
ATOM 653 O O . ASP A 1 77 ? -0.198 16.674 14.562 1.00 98.00 77 ASP A O 1
ATOM 657 N N . ILE A 1 78 ? -0.275 16.155 12.384 1.00 98.19 78 ILE A N 1
ATOM 658 C CA . ILE A 1 78 ? -0.080 14.709 12.563 1.00 98.19 78 ILE A CA 1
ATOM 659 C C . ILE A 1 78 ? 1.369 14.405 12.974 1.00 98.19 78 ILE A C 1
ATOM 661 O O . ILE A 1 78 ? 1.600 13.558 13.838 1.00 98.19 78 ILE A O 1
ATOM 665 N N . TYR A 1 79 ? 2.345 15.121 12.412 1.00 97.50 79 TYR A N 1
ATOM 666 C CA . TYR A 1 79 ? 3.751 15.039 12.814 1.00 97.50 79 TYR A CA 1
ATOM 667 C C . TYR A 1 79 ? 3.960 15.409 14.286 1.00 97.50 79 TYR A C 1
ATOM 669 O O . TYR A 1 79 ? 4.777 14.799 14.974 1.00 97.50 79 TYR A O 1
ATOM 677 N N . ASP A 1 80 ? 3.197 16.367 14.805 1.00 97.06 80 ASP A N 1
ATOM 678 C CA . ASP A 1 80 ? 3.274 16.763 16.209 1.00 97.06 80 ASP A CA 1
ATOM 679 C C . ASP A 1 80 ? 2.664 15.731 17.171 1.00 97.06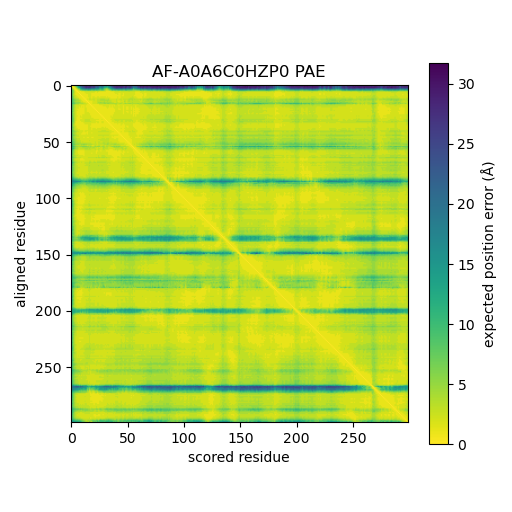 80 ASP A C 1
ATOM 681 O O . ASP A 1 80 ? 3.038 15.703 18.344 1.00 97.06 80 ASP A O 1
ATOM 685 N N . MET A 1 81 ? 1.805 14.827 16.685 1.00 97.00 81 MET A N 1
ATOM 686 C CA . MET A 1 81 ? 1.299 13.684 17.464 1.00 97.00 81 MET A CA 1
ATOM 687 C C . MET A 1 81 ? 2.327 12.548 17.582 1.00 97.00 81 MET A C 1
ATOM 689 O O . MET A 1 81 ? 2.220 11.692 18.463 1.00 97.00 81 MET A O 1
ATOM 693 N N . PHE A 1 82 ? 3.316 12.514 16.691 1.00 96.62 82 PHE A N 1
ATOM 694 C CA . PHE A 1 82 ? 4.297 11.442 16.598 1.00 96.62 82 PHE A CA 1
ATOM 695 C C . PHE A 1 82 ? 5.383 11.522 17.679 1.00 96.62 82 PHE A C 1
ATOM 697 O O . PHE A 1 82 ? 5.799 12.605 18.096 1.00 96.62 82 PHE A O 1
ATOM 704 N N . ASN A 1 83 ? 5.899 10.368 18.108 1.00 92.12 83 ASN A N 1
ATOM 705 C CA . ASN A 1 83 ? 7.030 10.320 19.027 1.00 92.12 83 ASN A CA 1
ATOM 706 C C . ASN A 1 83 ? 8.336 10.754 18.340 1.00 92.12 83 ASN A C 1
ATOM 708 O O . ASN A 1 83 ? 8.930 10.010 17.556 1.00 92.12 83 ASN A O 1
ATOM 712 N N . LYS A 1 84 ? 8.816 11.948 18.697 1.00 87.31 84 LYS A N 1
ATOM 713 C CA . LYS A 1 84 ? 10.060 12.538 18.175 1.00 87.31 84 LYS A CA 1
ATOM 714 C C . LYS A 1 84 ? 11.324 12.010 18.868 1.00 87.31 84 LYS A C 1
ATOM 716 O O . LYS A 1 84 ? 12.423 12.239 18.370 1.00 87.31 84 LYS A O 1
ATOM 721 N N . VAL A 1 85 ? 11.194 11.306 19.997 1.00 83.69 85 VAL A N 1
ATOM 722 C CA . VAL A 1 85 ? 12.321 10.695 20.719 1.00 83.69 85 VAL A CA 1
ATOM 723 C C . VAL A 1 85 ? 12.518 9.277 20.188 1.00 83.69 85 VAL A C 1
ATOM 725 O O . VAL A 1 85 ? 11.973 8.307 20.713 1.00 83.69 85 VAL A O 1
ATOM 728 N N . GLN A 1 86 ? 13.253 9.176 19.083 1.00 79.00 86 GLN A N 1
ATOM 729 C CA . GLN A 1 86 ? 13.466 7.927 18.354 1.00 79.00 86 GLN A CA 1
ATOM 730 C C . GLN A 1 86 ? 14.848 7.328 18.640 1.00 79.00 86 GLN A C 1
ATOM 732 O O . GLN A 1 86 ? 15.831 8.063 18.719 1.00 79.00 86 GLN A O 1
ATOM 737 N N . ASP A 1 87 ? 14.924 5.998 18.760 1.00 86.06 87 ASP A N 1
ATOM 738 C CA . ASP A 1 87 ? 16.188 5.251 18.749 1.00 86.06 87 ASP A CA 1
ATOM 739 C C . ASP A 1 87 ? 16.392 4.551 17.390 1.00 86.06 87 ASP A C 1
ATOM 741 O O . ASP A 1 87 ? 15.521 4.594 16.520 1.00 86.06 87 ASP A O 1
ATOM 745 N N . GLU A 1 88 ? 17.541 3.901 17.193 1.00 84.62 88 GLU A N 1
ATOM 746 C CA . GLU A 1 88 ? 17.901 3.216 15.937 1.00 84.62 88 GLU A CA 1
ATOM 747 C C . GLU A 1 88 ? 16.914 2.118 15.499 1.00 84.62 88 GLU A C 1
ATOM 749 O O . GLU A 1 88 ? 16.903 1.702 14.341 1.00 84.62 88 GLU A O 1
ATOM 754 N N . ARG A 1 89 ? 16.073 1.626 16.414 1.00 87.38 89 ARG A N 1
ATOM 755 C CA . ARG A 1 89 ? 15.058 0.615 16.122 1.00 87.38 89 ARG A CA 1
ATOM 756 C C . ARG A 1 89 ? 13.738 1.246 15.722 1.00 87.38 89 ARG A C 1
ATOM 758 O O . ARG A 1 89 ? 12.902 0.518 15.184 1.00 87.38 89 ARG A O 1
ATOM 765 N N . SER A 1 90 ? 13.507 2.532 15.977 1.00 89.12 90 SER A N 1
ATOM 766 C CA . SER A 1 90 ? 12.269 3.230 15.619 1.00 89.12 90 SER A CA 1
ATOM 767 C C . SER A 1 90 ? 12.112 3.372 14.111 1.00 89.12 90 SER A C 1
ATOM 769 O O . SER A 1 90 ? 13.073 3.591 13.384 1.00 89.12 90 SER A O 1
ATOM 771 N N . ARG A 1 91 ? 10.870 3.229 13.633 1.00 92.00 91 ARG A N 1
ATOM 772 C CA . ARG A 1 91 ? 10.514 3.663 12.278 1.00 92.00 91 ARG A CA 1
ATOM 773 C C . ARG A 1 91 ? 10.306 5.165 12.274 1.00 92.00 91 ARG A C 1
ATOM 775 O O . ARG A 1 91 ? 9.698 5.698 13.199 1.00 92.00 91 ARG A O 1
ATOM 782 N N . GLU A 1 92 ? 10.768 5.810 11.221 1.00 93.00 92 GLU A N 1
ATOM 783 C CA . GLU A 1 92 ? 10.598 7.229 10.956 1.00 93.00 92 GLU A CA 1
ATOM 784 C C . GLU A 1 92 ? 9.125 7.620 10.772 1.00 93.00 92 GLU A C 1
ATOM 786 O O . GLU A 1 92 ? 8.272 6.790 10.447 1.00 93.00 92 GLU A O 1
ATOM 791 N N . PHE A 1 93 ? 8.823 8.909 10.940 1.00 95.12 93 PHE A N 1
ATOM 792 C CA . PHE A 1 93 ? 7.465 9.429 10.773 1.00 95.12 93 PHE A CA 1
ATOM 793 C C . PHE A 1 93 ? 6.858 9.088 9.408 1.00 95.12 93 PHE A C 1
ATOM 795 O O . PHE A 1 93 ? 5.708 8.665 9.351 1.00 95.12 93 PHE A O 1
ATOM 802 N N . GLY A 1 94 ? 7.631 9.232 8.323 1.00 94.50 94 GLY A N 1
ATOM 803 C CA . GLY A 1 94 ? 7.149 8.973 6.962 1.00 94.50 94 GLY A CA 1
ATOM 804 C C . GLY A 1 94 ? 6.560 7.569 6.814 1.00 94.50 94 GLY A C 1
ATOM 805 O O . GLY A 1 94 ? 5.493 7.406 6.229 1.00 94.50 94 GLY A O 1
ATOM 806 N N . TRP A 1 95 ? 7.186 6.577 7.450 1.00 94.19 95 TRP A N 1
ATOM 807 C CA . TRP A 1 95 ? 6.690 5.206 7.476 1.00 94.19 95 TRP A CA 1
ATOM 808 C C . TRP A 1 95 ? 5.334 5.087 8.177 1.00 94.19 95 TRP A C 1
ATOM 810 O O . TRP A 1 95 ? 4.417 4.463 7.653 1.00 94.19 95 TRP A O 1
ATOM 820 N N . TRP A 1 96 ? 5.173 5.710 9.348 1.00 96.94 96 TRP A N 1
ATOM 821 C CA . TRP A 1 96 ? 3.900 5.713 10.077 1.00 96.94 96 TRP A CA 1
ATOM 822 C C . TRP A 1 96 ? 2.809 6.480 9.331 1.00 96.94 96 TRP A C 1
ATOM 824 O O . TRP A 1 96 ? 1.655 6.052 9.303 1.00 96.94 96 TRP A O 1
ATOM 834 N N . TYR A 1 97 ? 3.175 7.594 8.702 1.00 97.88 97 TYR A N 1
ATOM 835 C CA . TYR A 1 97 ? 2.260 8.434 7.946 1.00 97.88 97 TYR A CA 1
ATOM 836 C C . TYR A 1 97 ? 1.693 7.707 6.722 1.00 97.88 97 TYR A C 1
ATOM 838 O O . TYR A 1 97 ? 0.488 7.765 6.478 1.00 97.88 97 TYR A O 1
ATOM 846 N N . GLN A 1 98 ? 2.518 6.922 6.019 1.00 97.12 98 GLN A N 1
ATOM 847 C CA . GLN A 1 98 ? 2.047 6.056 4.934 1.00 97.12 98 GLN A CA 1
ATOM 848 C C . GLN A 1 98 ? 0.970 5.068 5.401 1.00 97.12 98 GLN A C 1
ATOM 850 O O . GLN A 1 98 ? 0.003 4.849 4.674 1.00 97.12 98 GLN A O 1
ATOM 855 N N . GLN A 1 99 ? 1.068 4.532 6.624 1.00 97.94 99 GLN A N 1
ATOM 856 C CA . GLN A 1 99 ? 0.027 3.646 7.163 1.00 97.94 99 GLN A CA 1
ATOM 857 C C . GLN A 1 99 ? -1.311 4.363 7.337 1.00 97.94 99 GLN A C 1
ATOM 859 O O . GLN A 1 99 ? -2.360 3.791 7.033 1.00 97.94 99 GLN A O 1
ATOM 864 N N . LEU A 1 100 ? -1.287 5.627 7.770 1.00 98.62 100 LEU A N 1
ATOM 865 C CA . LEU A 1 100 ? -2.501 6.436 7.840 1.00 98.62 100 LEU A CA 1
ATOM 866 C C . LEU A 1 100 ? -3.078 6.679 6.448 1.00 98.62 100 LEU A C 1
ATOM 868 O O . LEU A 1 100 ? -4.280 6.516 6.266 1.00 98.62 100 LEU A O 1
ATOM 872 N N . ILE A 1 101 ? -2.250 7.059 5.468 1.00 98.69 101 ILE A N 1
ATOM 873 C CA . ILE A 1 101 ? -2.711 7.343 4.098 1.00 98.69 101 ILE A CA 1
ATOM 874 C C . ILE A 1 101 ? -3.485 6.147 3.536 1.00 98.69 101 ILE A C 1
ATOM 876 O O . ILE A 1 101 ? -4.584 6.312 3.005 1.00 98.69 101 ILE A O 1
ATOM 880 N N . LYS A 1 102 ? -2.948 4.934 3.708 1.00 98.62 102 LYS A N 1
ATOM 881 C CA . LYS A 1 102 ? -3.583 3.692 3.246 1.00 98.62 102 LYS A CA 1
ATOM 882 C C . LYS A 1 102 ? -4.965 3.489 3.869 1.00 98.62 102 LYS A C 1
ATOM 884 O O . LYS A 1 102 ? -5.924 3.213 3.148 1.00 98.62 102 LYS A O 1
ATOM 889 N N . LEU A 1 103 ? -5.068 3.649 5.191 1.00 98.69 103 LEU A N 1
ATOM 890 C CA . LEU A 1 103 ? -6.324 3.499 5.934 1.00 98.69 103 LEU A CA 1
ATOM 891 C C . LEU A 1 103 ? -7.327 4.617 5.634 1.00 98.69 103 LEU A C 1
ATOM 893 O O . LEU A 1 103 ? -8.526 4.370 5.631 1.00 98.69 103 LEU A O 1
ATOM 897 N N . GLY A 1 104 ? -6.853 5.837 5.379 1.00 98.44 104 GLY A N 1
ATOM 898 C CA . GLY A 1 104 ? -7.691 7.011 5.146 1.00 98.44 104 GLY A CA 1
ATOM 899 C C . GLY A 1 104 ? -8.195 7.165 3.713 1.00 98.44 104 GLY A C 1
ATOM 900 O O . GLY A 1 104 ? -9.140 7.916 3.487 1.00 98.44 104 GLY A O 1
ATOM 901 N N . ALA A 1 105 ? -7.600 6.474 2.738 1.00 98.62 105 ALA A N 1
ATOM 902 C CA . ALA A 1 105 ? -7.887 6.700 1.322 1.00 98.62 105 ALA A CA 1
ATOM 903 C C . ALA A 1 105 ? -9.378 6.603 0.954 1.00 98.62 105 ALA A C 1
ATOM 905 O O . ALA A 1 105 ? -9.859 7.459 0.214 1.00 98.62 105 ALA A O 1
ATOM 906 N N . PHE A 1 106 ? -10.122 5.646 1.522 1.00 98.25 106 PHE A N 1
ATOM 907 C CA . PHE A 1 106 ? -11.557 5.473 1.246 1.00 98.25 106 PHE A CA 1
ATOM 908 C C . PHE A 1 106 ? -12.420 6.699 1.579 1.00 98.25 106 PHE A C 1
ATOM 910 O O . PHE A 1 106 ? -13.462 6.895 0.957 1.00 98.25 106 PHE A O 1
ATOM 917 N N . SER A 1 107 ? -12.012 7.510 2.560 1.00 97.44 107 SER A N 1
ATOM 918 C CA . SER A 1 107 ? -12.737 8.716 2.965 1.00 97.44 107 SER A CA 1
ATOM 919 C C . SER A 1 107 ? -12.111 9.987 2.396 1.00 97.44 107 SER A C 1
ATOM 921 O O . SER A 1 107 ? -12.826 10.956 2.156 1.00 97.44 107 SER A O 1
ATOM 923 N N . GLN A 1 108 ? -10.795 9.997 2.155 1.00 98.19 108 GLN A N 1
ATOM 924 C CA . GLN A 1 108 ? -10.083 11.185 1.673 1.00 98.19 108 GLN A CA 1
ATOM 925 C C . GLN A 1 108 ? -10.085 11.340 0.145 1.00 98.19 108 GLN A C 1
ATOM 927 O O . GLN A 1 108 ? -9.928 12.458 -0.340 1.00 98.19 108 GLN A O 1
ATOM 932 N N . ILE A 1 109 ? -10.259 10.260 -0.628 1.00 98.38 109 ILE A N 1
ATOM 933 C CA . ILE A 1 109 ? -10.265 10.308 -2.098 1.00 98.38 109 ILE A CA 1
ATOM 934 C C . ILE A 1 109 ? -11.716 10.281 -2.608 1.00 98.38 109 ILE A C 1
ATOM 936 O O . ILE A 1 109 ? -12.389 9.254 -2.494 1.00 98.38 109 ILE A O 1
ATOM 940 N N . PRO A 1 110 ? -12.227 11.377 -3.205 1.00 96.25 110 PRO A N 1
ATOM 941 C CA . PRO A 1 110 ? -13.599 11.418 -3.698 1.00 96.25 110 PRO A CA 1
ATOM 942 C C . PRO A 1 110 ? -13.846 10.393 -4.808 1.00 96.25 110 PRO A C 1
ATOM 944 O O . PRO A 1 110 ? -13.073 10.300 -5.761 1.00 96.25 110 PRO A O 1
ATOM 947 N N . ASN A 1 111 ? -14.980 9.692 -4.730 1.00 95.75 111 ASN A N 1
ATOM 948 C CA . ASN A 1 111 ? -15.426 8.702 -5.721 1.00 95.75 111 ASN A CA 1
ATOM 949 C C . ASN A 1 111 ? -14.466 7.513 -5.936 1.00 95.75 111 ASN A C 1
ATOM 951 O O . ASN A 1 111 ? -14.513 6.889 -7.003 1.00 95.75 111 ASN A O 1
ATOM 955 N N . LEU A 1 112 ? -13.627 7.197 -4.941 1.00 98.06 112 LEU A N 1
ATOM 956 C CA . LEU A 1 112 ? -12.819 5.979 -4.936 1.00 98.06 112 LEU A CA 1
ATOM 957 C C . LEU A 1 112 ? -13.728 4.741 -5.025 1.00 98.06 112 LEU A C 1
ATOM 959 O O . LEU A 1 112 ? -14.794 4.694 -4.404 1.00 98.06 112 LEU A O 1
ATOM 963 N N . SER A 1 113 ? -13.341 3.755 -5.831 1.00 97.69 113 SER A N 1
ATOM 964 C CA . SER A 1 113 ? -14.099 2.516 -5.991 1.00 97.69 113 SER A CA 1
ATOM 965 C C . SER A 1 113 ? -14.171 1.709 -4.693 1.00 97.69 113 SER A C 1
ATOM 967 O O . SER A 1 113 ? -13.249 1.720 -3.885 1.00 97.69 113 SER A O 1
ATOM 969 N N . ASN A 1 114 ? -15.240 0.924 -4.542 1.00 96.75 114 ASN A N 1
ATOM 970 C CA . ASN A 1 114 ? -15.368 -0.056 -3.468 1.00 96.75 114 ASN A CA 1
ATOM 971 C C . ASN A 1 114 ? -15.571 -1.468 -4.059 1.00 96.75 114 ASN A C 1
ATOM 973 O O . ASN A 1 114 ? -16.611 -1.698 -4.684 1.00 96.75 114 ASN A O 1
ATOM 977 N N . PRO A 1 115 ? -14.629 -2.411 -3.870 1.00 97.44 115 PRO A N 1
ATOM 978 C CA . PRO A 1 115 ? -13.331 -2.220 -3.215 1.00 97.44 115 PRO A CA 1
ATOM 979 C C . PRO A 1 115 ? -12.347 -1.392 -4.058 1.00 97.44 115 PRO A C 1
ATOM 981 O O . PRO A 1 115 ? -12.625 -1.057 -5.210 1.00 97.44 115 PRO A O 1
ATOM 984 N N . TYR A 1 116 ? -11.181 -1.099 -3.488 1.00 98.31 116 TYR A N 1
ATOM 985 C CA . TYR A 1 116 ? -9.998 -0.573 -4.179 1.00 98.31 116 TYR A CA 1
ATOM 986 C C . TYR A 1 116 ? -8.744 -1.334 -3.732 1.00 98.31 116 TYR A C 1
ATOM 988 O O . TYR A 1 116 ? -8.773 -2.085 -2.753 1.00 98.31 116 TYR A O 1
ATOM 996 N N . VAL A 1 117 ? -7.634 -1.152 -4.448 1.00 98.50 117 VAL A N 1
ATOM 997 C CA . VAL A 1 117 ? -6.342 -1.758 -4.098 1.00 98.50 117 VAL A CA 1
ATOM 998 C C . VAL A 1 117 ? -5.417 -0.708 -3.502 1.00 98.50 117 VAL A C 1
ATOM 1000 O O . VAL A 1 117 ? -5.205 0.347 -4.090 1.00 98.50 117 VAL A O 1
ATOM 1003 N N . VAL A 1 118 ? -4.819 -1.007 -2.356 1.00 98.50 118 VAL A N 1
ATOM 1004 C CA . VAL A 1 118 ? -3.627 -0.300 -1.875 1.00 98.50 118 VAL A CA 1
ATOM 1005 C C . VAL A 1 118 ? -2.397 -1.034 -2.387 1.00 98.50 118 VAL A C 1
ATOM 1007 O O . VAL A 1 118 ? -2.372 -2.261 -2.324 1.00 98.50 118 VAL A O 1
ATOM 1010 N N . TRP A 1 119 ? -1.389 -0.310 -2.868 1.00 98.38 119 TRP A N 1
ATOM 1011 C CA . TRP A 1 119 ? -0.165 -0.881 -3.431 1.00 98.38 119 TRP A CA 1
ATOM 1012 C C . TRP A 1 119 ? 1.067 -0.092 -2.975 1.00 98.38 119 TRP A C 1
ATOM 1014 O O . TRP A 1 119 ? 1.083 1.134 -3.076 1.00 98.38 119 TRP A O 1
ATOM 1024 N N . ASP A 1 120 ? 2.095 -0.772 -2.470 1.00 96.88 120 ASP A N 1
ATOM 1025 C CA . ASP A 1 120 ? 3.339 -0.128 -2.039 1.00 96.88 120 ASP A CA 1
ATOM 1026 C C . ASP A 1 120 ? 4.188 0.283 -3.250 1.00 96.88 120 ASP A C 1
ATOM 1028 O O . ASP A 1 120 ? 4.339 -0.465 -4.216 1.00 96.88 120 ASP A O 1
ATOM 1032 N N . SER A 1 121 ? 4.771 1.482 -3.210 1.00 95.75 121 SER A N 1
ATOM 1033 C CA . SER A 1 121 ? 5.502 2.057 -4.348 1.00 95.75 121 SER A CA 1
ATOM 1034 C C . SER A 1 121 ? 6.813 1.351 -4.703 1.00 95.75 121 SER A C 1
ATOM 1036 O O . SER A 1 121 ? 7.440 1.706 -5.695 1.00 95.75 121 SER A O 1
ATOM 1038 N N . ASP A 1 122 ? 7.250 0.395 -3.889 1.00 95.25 122 ASP A N 1
ATOM 1039 C CA . ASP A 1 122 ? 8.474 -0.381 -4.066 1.00 95.25 122 ASP A CA 1
ATOM 1040 C C . ASP A 1 122 ? 8.219 -1.800 -4.601 1.00 95.25 122 ASP A C 1
ATOM 1042 O O . ASP A 1 122 ? 9.175 -2.554 -4.791 1.00 95.25 122 ASP A O 1
ATOM 1046 N N . LEU A 1 123 ? 6.957 -2.169 -4.856 1.00 97.38 123 LEU A N 1
ATOM 1047 C CA . LEU A 1 123 ? 6.551 -3.499 -5.304 1.00 97.38 123 LEU A CA 1
ATOM 1048 C C . LEU A 1 123 ? 6.304 -3.543 -6.818 1.00 97.38 123 LEU A C 1
ATOM 1050 O O . LEU A 1 123 ? 5.354 -2.942 -7.324 1.00 97.38 123 LEU A O 1
ATOM 1054 N N . ILE A 1 124 ? 7.107 -4.335 -7.533 1.00 97.88 124 ILE A N 1
ATOM 1055 C CA . ILE A 1 124 ? 7.026 -4.510 -8.988 1.00 97.88 124 ILE A CA 1
ATOM 1056 C C . ILE A 1 124 ? 6.630 -5.961 -9.313 1.00 97.88 124 ILE A C 1
ATOM 1058 O O . ILE A 1 124 ? 7.458 -6.867 -9.169 1.00 97.88 124 ILE A O 1
ATOM 1062 N N . PRO A 1 125 ? 5.394 -6.218 -9.779 1.00 97.62 125 PRO A N 1
ATOM 1063 C CA . PRO A 1 125 ? 4.987 -7.544 -10.218 1.00 97.62 125 PRO A CA 1
ATOM 1064 C C . PRO A 1 125 ? 5.649 -7.881 -11.562 1.00 97.62 125 PRO A C 1
ATOM 1066 O O . PRO A 1 125 ? 5.754 -7.043 -12.461 1.00 97.62 125 PRO A O 1
ATOM 1069 N N . LEU A 1 126 ? 6.091 -9.126 -11.714 1.00 97.81 126 LEU A N 1
ATOM 1070 C CA . LEU A 1 126 ? 6.695 -9.651 -12.949 1.00 97.81 126 LEU A CA 1
ATOM 1071 C C . LEU A 1 126 ? 5.825 -10.720 -13.612 1.00 97.81 126 LEU A C 1
ATOM 1073 O O . LEU A 1 126 ? 5.987 -11.023 -14.795 1.00 97.81 126 LEU A O 1
ATOM 1077 N N . ILE A 1 127 ? 4.855 -11.232 -12.859 1.00 96.25 127 ILE A N 1
ATOM 1078 C CA . ILE A 1 127 ? 3.753 -12.061 -13.330 1.00 96.25 127 ILE A CA 1
ATOM 1079 C C . ILE A 1 127 ? 2.435 -11.500 -12.791 1.00 96.25 127 ILE A C 1
ATOM 1081 O O . ILE A 1 127 ? 2.407 -10.787 -11.787 1.00 96.25 127 ILE A O 1
ATOM 1085 N N . LYS A 1 128 ? 1.330 -11.838 -13.455 1.00 95.50 128 LYS A N 1
ATOM 1086 C CA . LYS A 1 128 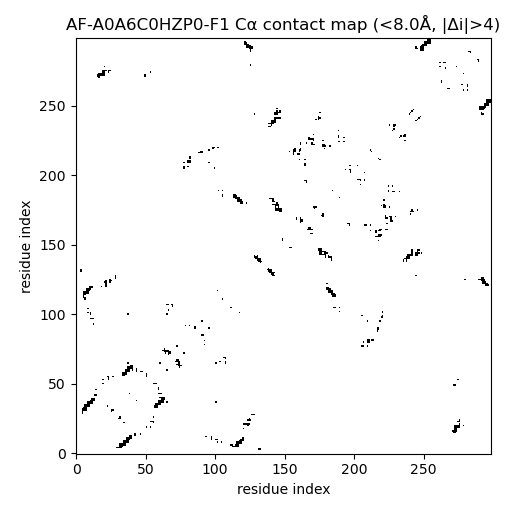? -0.009 -11.450 -13.009 1.00 95.50 128 LYS A CA 1
ATOM 1087 C C . LYS A 1 128 ? -0.413 -12.245 -11.766 1.00 95.50 128 LYS A C 1
ATOM 1089 O O . LYS A 1 128 ? -0.273 -13.466 -11.754 1.00 95.50 128 LYS A O 1
ATOM 1094 N N . TRP A 1 129 ? -0.995 -11.572 -10.778 1.00 94.94 129 TRP A N 1
ATOM 1095 C CA . TRP A 1 129 ? -1.703 -12.219 -9.672 1.00 94.94 129 TRP A CA 1
ATOM 1096 C C . TRP A 1 129 ? -3.207 -12.117 -9.893 1.00 94.94 129 TRP A C 1
ATOM 1098 O O . TRP A 1 129 ? -3.713 -11.054 -10.242 1.00 94.94 129 TRP A O 1
ATOM 1108 N N . ASP A 1 130 ? -3.960 -13.190 -9.680 1.00 93.00 130 ASP A 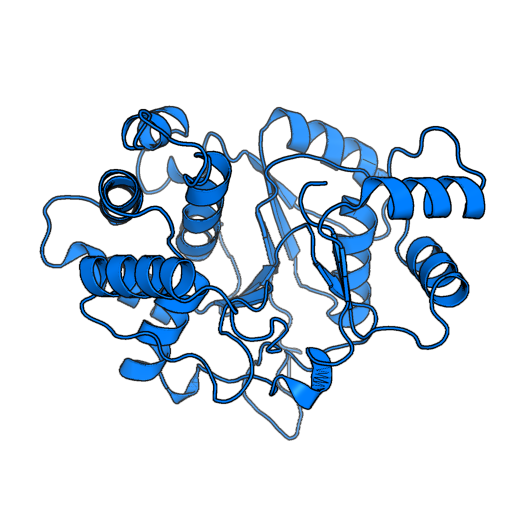N 1
ATOM 1109 C CA . ASP A 1 130 ? -5.409 -13.156 -9.904 1.00 93.00 130 ASP A CA 1
ATOM 1110 C C . ASP A 1 130 ? -6.131 -12.450 -8.749 1.00 93.00 130 ASP A C 1
ATOM 1112 O O . ASP A 1 130 ? -6.675 -13.088 -7.847 1.00 93.00 130 ASP A O 1
ATOM 1116 N N . ILE A 1 131 ? -6.082 -11.116 -8.751 1.00 93.81 131 ILE A N 1
ATOM 1117 C CA . ILE A 1 131 ? -6.661 -10.270 -7.698 1.00 93.81 131 ILE A CA 1
ATOM 1118 C C . ILE A 1 131 ? -8.137 -9.941 -7.927 1.00 93.81 131 ILE A C 1
ATOM 1120 O O . ILE A 1 131 ? -8.849 -9.606 -6.981 1.00 93.81 131 ILE A O 1
ATOM 1124 N N . TYR A 1 132 ? -8.602 -10.021 -9.175 1.00 93.81 132 TYR A N 1
ATOM 1125 C CA . TYR A 1 132 ? -9.989 -9.751 -9.542 1.00 93.81 132 TYR A CA 1
ATOM 1126 C C . TYR A 1 132 ? -10.847 -11.011 -9.491 1.00 93.81 132 TYR A C 1
ATOM 1128 O O . TYR A 1 132 ? -10.336 -12.109 -9.725 1.00 93.81 132 TYR A O 1
ATOM 1136 N N . PRO A 1 133 ? -12.162 -10.855 -9.258 1.00 91.25 133 PRO A N 1
ATOM 1137 C CA . PRO A 1 133 ? -13.112 -11.927 -9.473 1.00 91.25 133 PRO A CA 1
ATOM 1138 C C . PRO A 1 133 ? -12.985 -12.516 -10.883 1.00 91.25 133 PRO A C 1
ATOM 1140 O O . PRO A 1 133 ? -12.873 -11.789 -11.873 1.00 91.25 133 PRO A O 1
ATOM 1143 N N . THR A 1 134 ? -13.029 -13.839 -10.965 1.00 85.69 134 THR A N 1
ATOM 1144 C CA . THR A 1 134 ? -13.046 -14.617 -12.207 1.00 85.69 134 THR A CA 1
ATOM 1145 C C . THR A 1 134 ? -14.401 -15.311 -12.364 1.00 85.69 134 THR A C 1
ATOM 1147 O O . THR A 1 134 ? -15.255 -15.230 -11.479 1.00 85.69 134 THR A O 1
ATOM 1150 N N . SER A 1 135 ? -14.618 -16.023 -13.475 1.00 81.31 135 SER A N 1
ATOM 1151 C CA . SER A 1 135 ? -15.808 -16.880 -13.636 1.00 81.31 135 SER A CA 1
ATOM 1152 C C . SER A 1 135 ? -15.953 -17.905 -12.509 1.00 81.31 135 SER A C 1
ATOM 1154 O O . SER A 1 135 ? -17.070 -18.257 -12.140 1.00 81.31 135 SER A O 1
ATOM 1156 N N . ASP A 1 136 ? -14.823 -18.333 -11.945 1.00 79.06 136 ASP A N 1
ATOM 1157 C CA . ASP A 1 136 ? -14.738 -19.437 -10.990 1.00 79.06 136 ASP A CA 1
ATOM 1158 C C . ASP A 1 136 ? -14.602 -18.938 -9.538 1.00 79.06 136 ASP A C 1
ATOM 1160 O O . ASP A 1 136 ? -14.635 -19.724 -8.593 1.00 79.06 136 ASP A O 1
ATOM 1164 N N . SER A 1 137 ? -14.441 -17.624 -9.336 1.00 82.19 137 SER A N 1
ATOM 1165 C CA . SER A 1 137 ? -14.264 -16.992 -8.025 1.00 82.19 137 SER A CA 1
ATOM 1166 C C . SER A 1 137 ? -14.876 -15.597 -8.020 1.00 82.19 137 SER A C 1
ATOM 1168 O O . SER A 1 137 ? -14.337 -14.682 -8.629 1.00 82.19 137 SER A O 1
ATOM 1170 N N . SER A 1 138 ? -15.951 -15.390 -7.260 1.00 84.38 138 SER A N 1
ATOM 1171 C CA . SER A 1 138 ? -16.627 -14.087 -7.163 1.00 84.38 138 SER A CA 1
ATOM 1172 C C . SER A 1 138 ? -15.919 -13.065 -6.261 1.00 84.38 138 SER A C 1
ATOM 1174 O O . SER A 1 138 ? -16.359 -11.920 -6.174 1.00 84.38 138 SER A O 1
ATOM 1176 N N . THR A 1 139 ? -14.838 -13.452 -5.581 1.00 89.25 139 THR A N 1
ATOM 1177 C CA . THR A 1 139 ? -14.153 -12.617 -4.584 1.00 89.25 139 THR A CA 1
ATOM 1178 C C . THR A 1 139 ? -12.836 -12.060 -5.103 1.00 89.25 139 THR A C 1
ATOM 1180 O O . THR A 1 139 ? -12.070 -12.788 -5.739 1.00 89.25 139 THR A O 1
ATOM 1183 N N . TYR A 1 140 ? -12.531 -10.815 -4.736 1.00 95.06 140 TYR A N 1
ATOM 1184 C CA . TYR A 1 140 ? -11.189 -10.255 -4.877 1.00 95.06 140 TYR A CA 1
ATOM 1185 C C . TYR A 1 140 ? -10.204 -10.971 -3.950 1.00 95.06 140 TYR A C 1
ATOM 1187 O O . TYR A 1 140 ? -10.587 -11.434 -2.874 1.00 95.06 140 TYR A O 1
ATOM 1195 N N . LYS A 1 141 ? -8.935 -11.041 -4.355 1.00 95.31 141 LYS A N 1
ATOM 1196 C CA . LYS A 1 141 ? -7.850 -11.653 -3.578 1.00 95.31 141 LYS A CA 1
ATOM 1197 C C . LYS A 1 141 ? -6.618 -10.757 -3.593 1.00 95.31 141 LYS A C 1
ATOM 1199 O O . LYS A 1 141 ? -6.414 -10.002 -4.533 1.00 95.31 141 LYS A O 1
ATOM 1204 N N . PHE A 1 142 ? -5.771 -10.879 -2.582 1.00 96.38 142 PHE A N 1
ATOM 1205 C CA . PHE A 1 142 ? -4.387 -10.398 -2.639 1.00 96.38 142 PHE A CA 1
ATOM 1206 C C . PHE A 1 142 ? -3.427 -11.591 -2.586 1.00 96.38 142 PHE A C 1
ATOM 1208 O O . PHE A 1 142 ? -3.82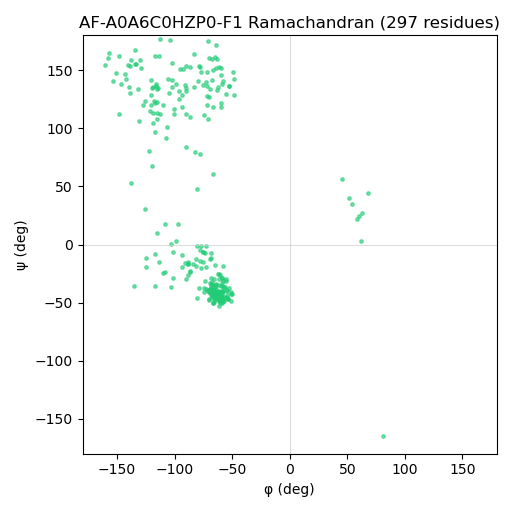2 -12.694 -2.213 1.00 96.38 142 PHE A O 1
ATOM 1215 N N . ALA A 1 143 ? -2.171 -11.410 -2.971 1.00 96.75 143 ALA A N 1
ATOM 1216 C CA . ALA A 1 143 ? -1.155 -12.452 -2.867 1.00 96.75 143 ALA A CA 1
ATOM 1217 C C . ALA A 1 143 ? -0.340 -12.297 -1.578 1.00 96.75 143 ALA A C 1
ATOM 1219 O O . ALA A 1 143 ? 0.136 -11.209 -1.260 1.00 96.75 143 ALA A O 1
ATOM 1220 N N . VAL A 1 144 ? -0.148 -13.385 -0.829 1.00 96.94 144 VAL A N 1
ATOM 1221 C CA . VAL A 1 144 ? 0.799 -13.393 0.292 1.00 96.94 144 VAL A CA 1
ATOM 1222 C C . VAL A 1 144 ? 2.212 -13.439 -0.283 1.00 96.94 144 VAL A C 1
ATOM 1224 O O . VAL A 1 144 ? 2.615 -14.435 -0.877 1.00 96.94 144 VAL A O 1
ATOM 1227 N N . LEU A 1 145 ? 2.960 -12.347 -0.121 1.00 95.25 145 LEU A N 1
ATOM 1228 C CA . LEU A 1 145 ? 4.286 -12.201 -0.730 1.00 95.25 145 LEU A CA 1
ATOM 1229 C C . LEU A 1 145 ? 5.430 -12.410 0.256 1.00 95.25 145 LEU A C 1
ATOM 1231 O O . LEU A 1 145 ? 6.464 -12.964 -0.088 1.00 95.25 145 LEU A O 1
ATOM 1235 N N . GLN A 1 146 ? 5.263 -11.962 1.496 1.00 89.75 146 GLN A N 1
ATOM 1236 C CA . GLN A 1 146 ? 6.354 -11.919 2.457 1.00 89.75 146 GLN A CA 1
ATOM 1237 C C . GLN A 1 146 ? 6.365 -13.157 3.361 1.00 89.75 146 GLN A C 1
ATOM 1239 O O . GLN A 1 146 ? 5.396 -13.399 4.081 1.00 89.75 146 GLN A O 1
ATOM 1244 N N . GLU A 1 147 ? 7.502 -13.863 3.403 1.00 89.00 147 GLU A N 1
ATOM 1245 C CA . GLU A 1 147 ? 7.786 -14.918 4.387 1.00 89.00 147 GLU A CA 1
ATOM 1246 C C . GLU A 1 147 ? 7.732 -14.368 5.830 1.00 89.00 147 GLU A C 1
ATOM 1248 O O . GLU A 1 147 ? 8.003 -13.189 6.088 1.00 89.00 147 GLU A O 1
ATOM 1253 N N . LYS A 1 148 ? 7.400 -15.224 6.805 1.00 84.62 148 LYS A N 1
ATOM 1254 C CA . LYS A 1 148 ? 7.349 -14.854 8.226 1.00 84.62 148 LYS A CA 1
ATOM 1255 C C . LYS A 1 148 ? 8.651 -14.205 8.700 1.00 84.62 148 LYS A C 1
ATOM 1257 O O . LYS A 1 148 ? 9.753 -14.669 8.413 1.00 84.62 148 LYS A O 1
ATOM 1262 N N . SER A 1 149 ? 8.510 -13.125 9.475 1.00 74.75 149 SER A N 1
ATOM 1263 C CA . SER A 1 149 ? 9.648 -12.478 10.136 1.00 74.75 149 SER A CA 1
ATOM 1264 C C . SER A 1 149 ? 10.397 -13.493 10.992 1.00 74.75 149 SER A C 1
ATOM 1266 O O . SER A 1 149 ? 9.802 -14.138 11.852 1.00 74.75 149 SER A O 1
ATOM 1268 N N . LYS A 1 150 ? 11.717 -13.556 10.814 1.00 71.38 150 LYS A N 1
ATOM 1269 C CA . LYS A 1 150 ? 12.608 -14.346 11.675 1.00 71.38 150 LYS A CA 1
ATOM 1270 C C . LYS A 1 150 ? 12.889 -13.658 13.017 1.00 71.38 150 LYS A C 1
ATOM 1272 O O . LYS A 1 150 ? 13.389 -14.293 13.934 1.00 71.38 150 LYS A O 1
ATOM 1277 N N . SER A 1 151 ? 12.572 -12.365 13.145 1.00 88.19 151 SER A N 1
ATOM 1278 C CA . SER A 1 151 ? 12.720 -11.622 14.399 1.00 88.19 151 SER A CA 1
ATOM 1279 C C . SER A 1 151 ? 11.440 -11.704 15.228 1.00 88.19 151 SER A C 1
ATOM 1281 O O . SER A 1 151 ? 10.415 -11.117 14.860 1.00 88.19 151 SER A O 1
ATOM 1283 N N . GLU A 1 152 ? 11.530 -12.401 16.360 1.00 90.19 152 GLU A N 1
ATOM 1284 C CA . GLU A 1 152 ? 10.461 -12.513 17.355 1.00 90.19 152 GLU A CA 1
ATOM 1285 C C . GLU A 1 152 ? 10.119 -11.154 17.974 1.00 90.19 152 GLU A C 1
ATOM 1287 O O . GLU A 1 152 ? 8.947 -10.798 18.049 1.00 90.19 152 GLU A O 1
ATOM 1292 N N . TRP A 1 153 ? 11.132 -10.340 18.293 1.00 93.31 153 TRP A N 1
ATOM 1293 C CA . TRP A 1 153 ? 10.931 -8.990 18.826 1.00 93.31 153 TRP A CA 1
ATOM 1294 C C . TRP A 1 153 ? 10.128 -8.103 17.867 1.00 93.31 153 TRP A C 1
ATOM 1296 O O . TRP A 1 153 ? 9.165 -7.459 18.277 1.00 93.31 153 TRP A O 1
ATOM 1306 N N . VAL A 1 154 ? 10.463 -8.095 16.568 1.00 90.50 154 VAL A N 1
ATOM 1307 C CA . VAL A 1 154 ? 9.696 -7.321 15.573 1.00 90.50 154 VAL A CA 1
ATOM 1308 C C . VAL A 1 154 ? 8.248 -7.804 15.519 1.00 90.50 154 VAL A C 1
ATOM 1310 O O . VAL A 1 154 ? 7.327 -6.988 15.465 1.00 90.50 154 VAL A O 1
ATOM 1313 N N . LEU A 1 155 ? 8.032 -9.122 15.541 1.00 91.38 155 LEU A N 1
ATOM 1314 C CA . LEU A 1 155 ? 6.690 -9.696 15.547 1.00 91.38 155 LEU A CA 1
ATOM 1315 C C . LEU A 1 155 ? 5.906 -9.284 16.799 1.00 91.38 155 LEU A C 1
ATOM 1317 O O . LEU A 1 155 ? 4.738 -8.921 16.682 1.00 91.38 155 LEU A O 1
ATOM 1321 N N . GLU A 1 156 ? 6.536 -9.302 17.970 1.00 94.75 156 GLU A N 1
ATOM 1322 C CA . GLU A 1 156 ? 5.936 -8.872 19.231 1.00 94.75 156 GLU A CA 1
ATOM 1323 C C . GLU A 1 156 ? 5.531 -7.393 19.202 1.00 94.75 156 GLU A C 1
ATOM 1325 O O . GLU A 1 156 ? 4.419 -7.063 19.607 1.00 94.75 156 GLU A O 1
ATOM 1330 N N . GLN A 1 157 ? 6.356 -6.510 18.631 1.00 95.38 157 GLN A N 1
ATOM 1331 C CA . GLN A 1 157 ? 6.000 -5.095 18.468 1.00 95.38 157 GLN A CA 1
ATOM 1332 C C . GLN A 1 157 ? 4.718 -4.912 17.647 1.00 95.38 157 GLN A C 1
ATOM 1334 O O . GLN A 1 157 ? 3.836 -4.155 18.047 1.00 95.38 157 GLN A O 1
ATOM 1339 N N . TYR A 1 158 ? 4.574 -5.645 16.538 1.00 95.06 158 TYR A N 1
ATOM 1340 C CA . TYR A 1 158 ? 3.338 -5.627 15.750 1.00 95.06 158 TYR A CA 1
ATOM 1341 C C . TYR A 1 158 ? 2.143 -6.228 16.499 1.00 95.06 158 TYR A C 1
ATOM 1343 O O . TYR A 1 158 ? 1.032 -5.719 16.373 1.00 95.06 158 TYR A O 1
ATOM 1351 N N . LYS A 1 159 ? 2.345 -7.318 17.254 1.00 96.00 159 LYS A N 1
ATOM 1352 C CA . LYS A 1 159 ? 1.277 -7.945 18.051 1.00 96.00 159 LYS A CA 1
ATOM 1353 C C . LYS A 1 159 ? 0.758 -6.977 19.104 1.00 96.00 159 LYS A C 1
ATOM 1355 O O . LYS A 1 159 ? -0.450 -6.799 19.226 1.00 96.00 159 LYS A O 1
ATOM 1360 N N . ASN A 1 160 ? 1.671 -6.344 19.832 1.00 97.50 160 ASN A N 1
ATOM 1361 C CA . ASN A 1 160 ? 1.333 -5.481 20.951 1.00 97.50 160 ASN A CA 1
ATOM 1362 C C . ASN A 1 160 ? 0.692 -4.175 20.480 1.00 97.50 160 ASN A C 1
ATOM 1364 O O . ASN A 1 160 ? -0.290 -3.755 21.084 1.00 97.50 160 ASN A O 1
ATOM 1368 N N . SER A 1 161 ? 1.166 -3.572 19.385 1.00 97.19 161 SER A N 1
ATOM 1369 C CA . SER A 1 161 ? 0.531 -2.370 18.833 1.00 97.19 161 SER A CA 1
ATOM 1370 C C . SER A 1 161 ? -0.876 -2.647 18.302 1.00 97.19 161 SER A C 1
ATOM 1372 O O . SER A 1 161 ? -1.805 -1.915 18.643 1.00 97.19 161 SER A O 1
ATOM 1374 N N . LEU A 1 162 ? -1.066 -3.748 17.563 1.00 97.62 162 LEU A N 1
ATOM 1375 C CA . LEU A 1 162 ? -2.386 -4.198 17.111 1.00 97.62 162 LEU A CA 1
ATOM 1376 C C . LEU A 1 162 ? -3.330 -4.447 18.289 1.00 97.62 162 LEU A C 1
ATOM 1378 O O . LEU A 1 162 ? -4.463 -3.957 18.297 1.00 97.62 162 LEU A O 1
ATOM 1382 N N . PHE A 1 163 ? -2.871 -5.220 19.276 1.00 97.88 163 PHE A N 1
ATOM 1383 C CA . PHE A 1 163 ? -3.685 -5.577 20.427 1.00 97.88 163 PHE A CA 1
ATOM 1384 C C . PHE A 1 163 ? -4.023 -4.348 21.265 1.00 97.88 163 PHE A C 1
ATOM 1386 O O . PHE A 1 163 ? -5.163 -4.207 21.688 1.00 97.88 163 PHE A O 1
ATOM 1393 N N . ASN A 1 164 ? -3.080 -3.429 21.474 1.00 96.88 164 ASN A N 1
ATOM 1394 C CA . ASN A 1 164 ? -3.348 -2.193 22.200 1.00 96.88 164 ASN A CA 1
ATOM 1395 C C . ASN A 1 164 ? -4.459 -1.388 21.507 1.00 96.88 164 ASN A C 1
ATOM 1397 O O . ASN A 1 164 ? -5.457 -1.068 22.155 1.00 96.88 164 ASN A O 1
ATOM 1401 N N . LEU A 1 165 ? -4.327 -1.190 20.191 1.00 96.88 165 LEU A N 1
ATOM 1402 C CA . LEU A 1 165 ? -5.243 -0.392 19.379 1.00 96.88 165 LEU A CA 1
ATOM 1403 C C . LEU A 1 165 ? -6.641 -1.009 19.233 1.00 96.88 165 LEU A C 1
ATOM 1405 O O . LEU A 1 165 ? -7.629 -0.290 19.248 1.00 96.88 165 LEU A O 1
ATOM 1409 N N . THR A 1 166 ? -6.737 -2.330 19.055 1.00 96.81 166 THR A N 1
ATOM 1410 C CA . THR A 1 166 ? -7.989 -2.975 18.602 1.00 96.81 166 THR A CA 1
ATOM 1411 C C . THR A 1 166 ? -8.509 -4.076 19.521 1.00 96.81 166 THR A C 1
ATOM 1413 O O . THR A 1 166 ? -9.631 -4.548 19.334 1.00 96.81 166 THR A O 1
ATOM 1416 N N . LYS A 1 167 ? -7.702 -4.525 20.490 1.00 97.12 167 LYS A N 1
ATOM 1417 C CA . LYS A 1 167 ? -7.926 -5.742 21.295 1.00 97.12 167 LYS A CA 1
ATOM 1418 C C . LYS A 1 167 ? -8.040 -7.024 20.456 1.00 97.12 167 LYS A C 1
ATOM 1420 O O . LYS A 1 167 ? -8.604 -8.018 20.911 1.00 97.12 167 LYS A O 1
ATOM 1425 N N . LEU A 1 168 ? -7.505 -7.017 19.232 1.00 97.12 168 LEU A N 1
ATOM 1426 C CA . LEU A 1 168 ? -7.455 -8.176 18.339 1.00 97.12 168 LEU A CA 1
ATOM 1427 C C . LEU A 1 168 ? -6.063 -8.809 18.321 1.00 97.12 168 LEU A C 1
ATOM 1429 O O . LEU A 1 168 ? -5.054 -8.164 18.601 1.00 97.12 168 LEU A O 1
ATOM 1433 N N . SER A 1 169 ? -6.015 -10.088 17.963 1.00 96.06 169 SER A N 1
ATOM 1434 C CA . SER A 1 169 ? -4.770 -10.825 17.747 1.00 96.06 169 SER A CA 1
ATOM 1435 C C . SER A 1 169 ? -4.388 -10.834 16.267 1.00 96.06 169 SER A C 1
ATOM 1437 O O . SER A 1 169 ? -5.255 -10.802 15.393 1.00 96.06 169 SER A O 1
ATOM 1439 N N . ILE A 1 170 ? -3.083 -10.920 15.980 1.00 92.12 170 ILE A N 1
ATOM 1440 C CA . ILE A 1 170 ? -2.591 -11.155 14.614 1.00 92.12 170 ILE A CA 1
ATOM 1441 C C . ILE A 1 170 ? -3.185 -12.464 14.080 1.00 92.12 170 ILE A C 1
ATOM 1443 O O . ILE A 1 170 ? -3.273 -13.450 14.810 1.00 92.12 170 ILE A O 1
ATOM 1447 N N . CYS A 1 171 ? -3.545 -12.471 12.798 1.00 92.75 171 CYS A N 1
ATOM 1448 C CA . CYS A 1 171 ? -4.152 -13.614 12.116 1.00 92.75 171 CYS A CA 1
ATOM 1449 C C . CYS A 1 171 ? -3.390 -14.035 10.849 1.00 92.75 171 CYS A C 1
ATOM 1451 O O . CYS A 1 171 ? -4.012 -14.518 9.909 1.00 92.75 171 CYS A O 1
ATOM 1453 N N . ASP A 1 172 ? -2.067 -13.830 10.821 1.00 89.69 172 ASP A N 1
ATOM 1454 C CA . ASP A 1 172 ? -1.207 -14.219 9.694 1.00 89.69 172 ASP A CA 1
ATOM 1455 C C . ASP A 1 172 ? -1.462 -15.682 9.253 1.00 89.69 172 ASP A C 1
ATOM 1457 O O . ASP A 1 172 ? -1.776 -16.531 10.097 1.00 89.69 172 ASP A O 1
ATOM 1461 N N . PRO A 1 173 ? -1.291 -15.988 7.954 1.00 89.81 173 PRO A N 1
ATOM 1462 C CA . PRO A 1 173 ? -1.462 -17.333 7.407 1.00 89.81 173 PRO A CA 1
ATOM 1463 C C . PRO A 1 173 ? -0.435 -18.326 7.977 1.00 89.81 173 PRO A C 1
ATOM 1465 O O . PRO A 1 173 ? 0.506 -17.961 8.695 1.00 89.81 173 PRO A O 1
ATOM 1468 N N . GLU A 1 174 ? -0.609 -19.613 7.668 1.00 87.19 174 GLU A N 1
ATOM 1469 C CA . GLU A 1 174 ? 0.332 -20.660 8.087 1.00 87.19 174 GLU A CA 1
ATOM 1470 C C . GLU A 1 174 ? 1.738 -20.407 7.524 1.00 87.19 174 GLU A C 1
ATOM 1472 O O . GLU A 1 174 ? 2.720 -20.461 8.271 1.00 87.19 174 GLU A O 1
ATOM 1477 N N . GLU A 1 175 ? 1.825 -19.986 6.264 1.00 90.44 175 GLU A N 1
ATOM 1478 C CA . GLU A 1 175 ? 3.059 -19.555 5.616 1.00 90.44 175 GLU A CA 1
ATOM 1479 C C . GLU A 1 175 ? 2.955 -18.104 5.145 1.00 90.44 175 GLU A C 1
ATOM 1481 O O . GLU A 1 175 ? 1.969 -17.693 4.539 1.00 90.44 175 GLU A O 1
ATOM 1486 N N . GLY A 1 176 ? 3.997 -17.320 5.416 1.00 90.56 176 GLY A N 1
ATOM 1487 C CA . GLY A 1 176 ? 4.031 -15.895 5.097 1.00 90.56 176 GLY A CA 1
ATOM 1488 C C . GLY A 1 176 ? 3.305 -14.995 6.101 1.00 90.56 176 GLY A C 1
ATOM 1489 O O . GLY A 1 176 ? 3.053 -15.371 7.248 1.00 90.56 176 GLY A O 1
ATOM 1490 N N . THR A 1 177 ? 3.037 -13.754 5.695 1.00 90.31 177 THR A N 1
ATOM 1491 C CA . THR A 1 177 ? 2.446 -12.710 6.547 1.00 90.31 177 THR A CA 1
ATOM 1492 C C . THR A 1 177 ? 1.395 -11.904 5.797 1.00 90.31 177 THR A C 1
ATOM 1494 O O . THR A 1 177 ? 1.504 -11.706 4.587 1.00 90.31 177 THR A O 1
ATOM 1497 N N . PHE A 1 178 ? 0.436 -11.328 6.523 1.00 90.81 178 PHE A N 1
ATOM 1498 C CA . PHE A 1 178 ? -0.439 -10.280 5.996 1.00 90.81 178 PHE A CA 1
ATOM 1499 C C . PHE A 1 178 ? 0.244 -8.906 6.012 1.00 90.81 178 PHE A C 1
ATOM 1501 O O . PHE A 1 178 ? -0.334 -7.907 6.430 1.00 90.81 178 PHE A O 1
ATOM 1508 N N . VAL A 1 179 ? 1.482 -8.865 5.515 1.00 88.56 179 VAL A N 1
ATOM 1509 C CA . VAL A 1 179 ? 2.156 -7.660 5.014 1.00 88.56 179 VAL A CA 1
ATOM 1510 C C . VAL A 1 179 ? 2.498 -7.913 3.536 1.00 88.56 179 VAL A C 1
ATOM 1512 O O . VAL A 1 179 ? 3.651 -8.134 3.183 1.00 88.56 179 VAL A O 1
ATOM 1515 N N . PRO A 1 180 ? 1.482 -8.002 2.660 1.00 85.75 180 PRO A N 1
ATOM 1516 C CA . PRO A 1 180 ? 1.659 -8.414 1.265 1.00 85.75 180 PRO A CA 1
ATOM 1517 C C . PRO A 1 180 ? 2.157 -7.305 0.332 1.00 85.75 180 PRO A C 1
ATOM 1519 O O . PRO A 1 180 ? 2.292 -7.553 -0.862 1.00 85.75 180 PRO A O 1
ATOM 1522 N N . HIS A 1 181 ? 2.355 -6.080 0.831 1.00 93.12 181 HIS A N 1
ATOM 1523 C CA . HIS A 1 181 ? 2.723 -4.901 0.032 1.00 93.12 181 HIS A CA 1
ATOM 1524 C C . HIS A 1 181 ? 1.688 -4.490 -1.040 1.00 93.12 181 HIS A C 1
ATOM 1526 O O . HIS A 1 181 ? 1.878 -3.517 -1.761 1.00 93.12 181 HIS A O 1
ATOM 1532 N N . HIS A 1 182 ? 0.553 -5.191 -1.109 1.00 97.38 182 HIS A N 1
ATOM 1533 C CA . HIS A 1 182 ? -0.655 -4.802 -1.826 1.00 97.38 182 HIS A CA 1
ATOM 1534 C C . HIS A 1 182 ? -1.882 -5.462 -1.178 1.00 97.38 182 HIS A C 1
ATOM 1536 O O . HIS A 1 182 ? -1.814 -6.618 -0.764 1.00 97.38 182 HIS A O 1
ATOM 1542 N N . PHE A 1 183 ? -3.012 -4.767 -1.065 1.00 97.75 183 PHE A N 1
ATOM 1543 C CA . PHE A 1 183 ? -4.175 -5.297 -0.342 1.00 97.75 183 PHE A CA 1
ATOM 1544 C C . PHE A 1 183 ? -5.497 -4.756 -0.892 1.00 97.75 183 PHE A C 1
ATOM 1546 O O . PHE A 1 183 ? -5.564 -3.611 -1.336 1.00 97.75 183 PHE A O 1
ATOM 1553 N N . ILE A 1 184 ? -6.555 -5.570 -0.831 1.00 97.88 184 ILE A N 1
ATOM 1554 C CA . ILE A 1 184 ? -7.916 -5.177 -1.223 1.00 97.88 184 ILE A CA 1
ATOM 1555 C C . ILE A 1 184 ? -8.629 -4.523 -0.039 1.00 97.88 184 ILE A C 1
ATOM 1557 O O . ILE A 1 184 ? -8.968 -5.195 0.937 1.00 97.88 184 ILE A O 1
ATOM 1561 N N . PHE A 1 185 ? -8.862 -3.217 -0.117 1.00 98.38 185 PHE A N 1
ATOM 1562 C CA . PHE A 1 185 ? -9.581 -2.465 0.907 1.00 98.38 185 PHE A CA 1
ATOM 1563 C C . PHE A 1 185 ? -11.040 -2.250 0.509 1.00 98.38 185 PHE A C 1
ATOM 1565 O O . PHE A 1 185 ? -11.363 -1.946 -0.639 1.00 98.38 185 PHE A O 1
ATOM 1572 N N . TYR A 1 186 ? -11.922 -2.414 1.494 1.00 98.38 186 TYR A N 1
ATOM 1573 C CA . TYR A 1 186 ? -13.366 -2.254 1.360 1.00 98.38 186 TYR A CA 1
ATOM 1574 C C . TYR A 1 186 ? -13.817 -1.097 2.244 1.00 98.38 186 TYR A C 1
ATOM 1576 O O . TYR A 1 186 ? -13.405 -1.005 3.402 1.00 98.38 186 TYR A O 1
ATOM 1584 N N . HIS A 1 187 ? -14.691 -0.238 1.723 1.00 98.38 187 HIS A N 1
ATOM 1585 C CA . HIS A 1 187 ? -15.139 0.957 2.445 1.00 98.38 187 HIS A CA 1
ATOM 1586 C C . HIS A 1 187 ? -15.822 0.592 3.768 1.00 98.38 187 HIS A C 1
ATOM 1588 O O . HIS A 1 187 ? -15.509 1.176 4.798 1.00 98.38 187 HIS A O 1
ATOM 1594 N N . GLU A 1 188 ? -16.699 -0.417 3.760 1.00 98.19 188 GLU A N 1
ATOM 1595 C CA . GLU A 1 188 ? -17.412 -0.869 4.964 1.00 98.19 188 GLU A CA 1
ATOM 1596 C C . GLU A 1 188 ? -16.474 -1.440 6.039 1.00 98.19 188 GLU A C 1
ATOM 1598 O O . GLU A 1 188 ? -16.698 -1.243 7.233 1.00 98.19 188 GLU A O 1
ATOM 1603 N N . VAL A 1 189 ? -15.393 -2.104 5.618 1.00 98.62 189 VAL A N 1
ATOM 1604 C CA . VAL A 1 189 ? -14.393 -2.678 6.524 1.00 98.62 189 VAL A CA 1
ATOM 1605 C C . VAL A 1 189 ? -13.597 -1.563 7.191 1.00 98.62 189 VAL A C 1
ATOM 1607 O O . VAL A 1 189 ? -13.409 -1.599 8.405 1.00 98.62 189 VAL A O 1
ATOM 1610 N N . LEU A 1 190 ? -13.127 -0.582 6.416 1.00 98.62 190 LEU A N 1
ATOM 1611 C CA . LEU A 1 190 ? -12.326 0.525 6.941 1.00 98.62 190 LEU A CA 1
ATOM 1612 C C . LEU A 1 190 ? -13.149 1.469 7.814 1.00 98.62 190 LEU A C 1
ATOM 1614 O O . LEU A 1 190 ? -12.682 1.850 8.883 1.00 98.62 190 LEU A O 1
ATOM 1618 N N . ASP A 1 191 ? -14.379 1.785 7.411 1.00 98.31 191 ASP A N 1
ATOM 1619 C CA . ASP A 1 191 ? -15.308 2.561 8.233 1.00 98.31 191 ASP A CA 1
ATOM 1620 C C . ASP A 1 191 ? -15.605 1.851 9.564 1.00 98.31 191 ASP A C 1
ATOM 1622 O O . ASP A 1 191 ? -15.519 2.453 10.635 1.00 98.31 191 ASP A O 1
ATOM 1626 N N . GLY A 1 192 ? -15.883 0.542 9.517 1.00 98.38 192 GLY A N 1
ATOM 1627 C CA . GLY A 1 192 ? -16.073 -0.268 10.717 1.00 98.38 192 GLY A CA 1
ATOM 1628 C C . GLY A 1 192 ? -14.829 -0.307 11.610 1.00 98.38 192 GLY A C 1
ATOM 1629 O O . GLY A 1 192 ? -14.952 -0.192 12.829 1.00 98.38 192 GLY A O 1
ATOM 1630 N N . LEU A 1 193 ? -13.637 -0.436 11.019 1.00 98.50 193 LEU A N 1
ATOM 1631 C CA . LEU A 1 193 ? -12.370 -0.443 11.750 1.00 98.50 193 LEU A CA 1
ATOM 1632 C C . LEU A 1 193 ? -12.091 0.910 12.412 1.00 98.50 193 LEU A C 1
ATOM 1634 O O . LEU A 1 193 ? -11.713 0.937 13.579 1.00 98.50 193 LEU A O 1
ATOM 1638 N N . ILE A 1 194 ? -12.275 2.020 11.697 1.00 98.00 194 ILE A N 1
ATOM 1639 C CA . ILE A 1 194 ? -12.060 3.366 12.242 1.00 98.00 194 ILE A CA 1
ATOM 1640 C C . ILE A 1 194 ? -12.996 3.615 13.415 1.00 98.00 194 ILE A C 1
ATOM 1642 O O . ILE A 1 194 ? -12.520 3.968 14.491 1.00 98.00 194 ILE A O 1
ATOM 1646 N N . ARG A 1 195 ? -14.293 3.320 13.252 1.00 97.25 195 ARG A N 1
ATOM 1647 C CA . ARG A 1 195 ? -15.249 3.410 14.360 1.00 97.25 195 ARG A CA 1
ATOM 1648 C C . ARG A 1 195 ? -14.799 2.554 15.536 1.00 97.25 195 ARG A C 1
ATOM 1650 O O . ARG A 1 195 ? -14.767 3.055 16.650 1.00 97.25 195 ARG A O 1
ATOM 1657 N N . HIS A 1 196 ? -14.382 1.307 15.293 1.00 97.62 196 HIS A N 1
ATOM 1658 C CA . HIS A 1 196 ? -13.872 0.402 16.333 1.00 97.62 196 HIS A CA 1
ATOM 1659 C C . HIS A 1 196 ? -12.659 0.965 17.086 1.00 97.62 196 HIS A C 1
ATOM 1661 O O . HIS A 1 196 ? -12.581 0.808 18.299 1.00 97.62 196 HIS A O 1
ATOM 1667 N N . ILE A 1 197 ? -11.728 1.627 16.395 1.00 97.38 197 ILE A N 1
ATOM 1668 C CA . ILE A 1 197 ? -10.555 2.274 17.010 1.00 97.38 197 ILE A CA 1
ATOM 1669 C C . ILE A 1 197 ? -10.963 3.474 17.880 1.00 97.38 197 ILE A C 1
ATOM 1671 O O . ILE A 1 197 ? -10.293 3.774 18.866 1.00 97.38 197 ILE A O 1
ATOM 1675 N N . GLU A 1 198 ? -12.036 4.171 17.515 1.00 95.94 198 GLU A N 1
ATOM 1676 C CA . GLU A 1 198 ? -12.501 5.382 18.200 1.00 95.94 198 GLU A CA 1
ATOM 1677 C C . GLU A 1 198 ? -13.474 5.097 19.358 1.00 95.94 198 GLU A C 1
ATOM 1679 O O . GLU A 1 198 ? -13.646 5.962 20.210 1.00 95.94 198 GLU A O 1
ATOM 1684 N N . LEU A 1 199 ? -14.070 3.897 19.443 1.00 92.12 199 LEU A N 1
ATOM 1685 C CA . LEU A 1 199 ? -15.142 3.564 20.404 1.00 92.12 199 LEU A CA 1
ATOM 1686 C C . LEU A 1 199 ? -14.824 3.906 21.870 1.00 92.12 199 LEU A C 1
ATOM 1688 O O . LEU A 1 199 ? -15.706 4.380 22.583 1.00 92.12 199 LEU A O 1
ATOM 1692 N N . ASP A 1 200 ? -13.590 3.660 22.312 1.00 82.25 200 ASP A N 1
ATOM 1693 C CA . ASP A 1 200 ? -13.193 3.764 23.723 1.00 82.25 200 ASP A CA 1
ATOM 1694 C C . ASP A 1 200 ? -12.294 4.982 24.005 1.00 82.25 200 ASP A C 1
ATOM 1696 O O . ASP A 1 200 ? -11.583 5.021 25.014 1.00 82.25 200 ASP A O 1
ATOM 1700 N N . THR A 1 201 ? -12.260 5.971 23.104 1.00 87.12 201 THR A N 1
ATOM 1701 C CA . THR A 1 201 ? -11.365 7.128 23.241 1.00 87.12 201 THR A CA 1
ATOM 1702 C C . THR A 1 201 ? -12.013 8.424 22.759 1.00 87.12 201 THR A C 1
ATOM 1704 O O . THR A 1 201 ? -12.679 8.430 21.733 1.00 87.12 201 THR A O 1
ATOM 1707 N N . ASP A 1 202 ? -11.682 9.553 23.387 1.00 87.88 202 ASP A N 1
ATOM 1708 C CA . ASP A 1 202 ? -12.062 10.885 22.879 1.00 87.88 202 ASP A CA 1
ATOM 1709 C C . ASP A 1 202 ? -11.184 11.365 21.701 1.00 87.88 202 ASP A C 1
ATOM 1711 O O . ASP A 1 202 ? -11.344 12.475 21.192 1.00 87.88 202 ASP A O 1
ATOM 1715 N N . ASN A 1 203 ? -10.196 10.566 21.288 1.00 92.31 203 ASN A N 1
ATOM 1716 C CA . ASN A 1 203 ? -9.294 10.893 20.190 1.00 92.31 203 ASN A CA 1
ATOM 1717 C C . ASN A 1 203 ? -9.820 10.316 18.871 1.00 92.31 203 ASN A C 1
ATOM 1719 O O . ASN A 1 203 ? -10.414 9.242 18.842 1.00 92.31 203 ASN A O 1
ATOM 1723 N N . ASN A 1 204 ? -9.493 10.973 17.757 1.00 95.88 204 ASN A N 1
ATOM 1724 C CA . ASN A 1 204 ? -9.676 10.356 16.447 1.00 95.88 204 ASN A CA 1
ATOM 1725 C C . ASN A 1 204 ? -8.677 9.204 16.219 1.00 95.88 204 ASN A C 1
ATOM 1727 O O . ASN A 1 204 ? -7.616 9.119 16.855 1.00 95.88 204 ASN A O 1
ATOM 1731 N N . TRP A 1 205 ? -8.996 8.335 15.262 1.00 98.06 205 TRP A N 1
ATOM 1732 C CA . TRP A 1 205 ? -8.195 7.155 14.939 1.00 98.06 205 TRP A CA 1
ATOM 1733 C C . TRP A 1 205 ? -6.755 7.497 14.521 1.00 98.06 205 TRP A C 1
ATOM 1735 O O . TRP A 1 205 ? -5.833 6.752 14.855 1.00 98.06 205 TRP A O 1
ATOM 1745 N N . ILE A 1 206 ? -6.538 8.638 13.850 1.00 98.44 206 ILE A N 1
ATOM 1746 C CA . ILE A 1 206 ? -5.208 9.116 13.431 1.00 98.44 206 ILE A CA 1
ATOM 1747 C C . ILE A 1 206 ? -4.315 9.323 14.654 1.00 98.44 206 ILE A C 1
ATOM 1749 O O . ILE A 1 206 ? -3.202 8.796 14.715 1.00 98.44 206 ILE A O 1
ATOM 1753 N N . LYS A 1 207 ? -4.821 10.045 15.656 1.00 97.88 207 LYS A N 1
ATOM 1754 C CA . LYS A 1 207 ? -4.106 10.302 16.903 1.00 97.88 207 LYS A CA 1
ATOM 1755 C C . LYS A 1 207 ? -3.902 9.017 17.700 1.00 97.88 207 LYS A C 1
ATOM 1757 O O . LYS A 1 207 ? -2.817 8.816 18.236 1.00 97.88 207 LYS A O 1
ATOM 1762 N N . ASN A 1 208 ? -4.889 8.120 17.740 1.00 97.75 208 ASN A N 1
ATOM 1763 C CA . ASN A 1 208 ? -4.739 6.821 18.404 1.00 97.75 208 ASN A CA 1
ATOM 1764 C C . ASN A 1 208 ? -3.622 5.974 17.783 1.00 97.75 208 ASN A C 1
ATOM 1766 O O . ASN A 1 208 ? -2.816 5.407 18.519 1.00 97.75 208 ASN A O 1
ATOM 1770 N N . ILE A 1 209 ? -3.516 5.936 16.452 1.00 98.00 209 ILE A N 1
ATOM 1771 C CA . ILE A 1 209 ? -2.414 5.244 15.772 1.00 98.00 209 ILE A CA 1
ATOM 1772 C C . ILE A 1 209 ? -1.083 5.953 16.027 1.00 98.00 209 ILE A C 1
ATOM 1774 O O . ILE A 1 209 ? -0.105 5.287 16.363 1.00 98.00 209 ILE A O 1
ATOM 1778 N N . MET A 1 210 ? -1.021 7.283 15.920 1.00 97.56 210 MET A N 1
ATOM 1779 C CA . MET A 1 210 ? 0.224 8.021 16.169 1.00 97.56 210 MET A CA 1
ATOM 1780 C C . MET A 1 210 ? 0.717 7.866 17.610 1.00 97.56 210 MET A C 1
ATOM 1782 O O . MET A 1 210 ? 1.919 7.710 17.829 1.00 97.56 210 MET A O 1
ATOM 1786 N N . ASN A 1 211 ? -0.190 7.780 18.584 1.00 95.81 211 ASN A N 1
ATOM 1787 C CA . ASN A 1 211 ? 0.148 7.507 19.980 1.00 95.81 211 ASN A CA 1
ATOM 1788 C C . ASN A 1 211 ? 0.849 6.152 20.174 1.00 95.81 211 ASN A C 1
ATOM 1790 O O . ASN A 1 211 ? 1.655 6.014 21.094 1.00 95.81 211 ASN A O 1
ATOM 1794 N N . LEU A 1 212 ? 0.625 5.166 19.294 1.00 96.69 212 LEU A N 1
ATOM 1795 C CA . LEU A 1 212 ? 1.346 3.891 19.360 1.00 96.69 212 LEU A CA 1
ATOM 1796 C C . LEU A 1 212 ? 2.855 4.078 19.184 1.00 96.69 212 LEU A C 1
ATOM 1798 O O . LEU A 1 212 ? 3.605 3.309 19.772 1.00 96.69 212 LEU A O 1
ATOM 1802 N N . SER A 1 213 ? 3.311 5.096 18.446 1.00 96.06 213 SER A N 1
ATOM 1803 C CA . SER A 1 213 ? 4.745 5.370 18.244 1.00 96.06 213 SER A CA 1
ATOM 1804 C C . SER A 1 213 ? 5.494 5.756 19.528 1.00 96.06 213 SER A C 1
ATOM 1806 O O . SER A 1 213 ? 6.722 5.670 19.587 1.00 96.06 213 SER A O 1
ATOM 1808 N N . HIS A 1 214 ? 4.770 6.160 20.577 1.00 94.50 214 HIS A N 1
ATOM 1809 C CA . HIS A 1 214 ? 5.337 6.463 21.897 1.00 94.50 214 HIS A CA 1
ATOM 1810 C C . HIS A 1 214 ? 5.580 5.204 22.735 1.00 94.50 214 HIS A C 1
ATOM 1812 O O . HIS A 1 214 ? 6.339 5.246 23.698 1.00 94.50 214 HIS A O 1
ATOM 1818 N N . ILE A 1 215 ? 4.933 4.089 22.383 1.00 94.75 215 ILE A N 1
ATOM 1819 C CA . ILE A 1 215 ? 4.919 2.851 23.179 1.00 94.75 215 ILE A CA 1
ATOM 1820 C C . ILE A 1 215 ? 5.582 1.700 22.415 1.00 94.75 215 ILE A C 1
ATOM 1822 O O . ILE A 1 215 ? 6.247 0.850 23.005 1.00 94.75 215 ILE A O 1
ATOM 1826 N N . TYR A 1 216 ? 5.398 1.666 21.097 1.00 95.50 216 TYR A N 1
ATOM 1827 C CA . TYR A 1 216 ? 5.803 0.577 20.225 1.00 95.50 216 TYR A CA 1
ATOM 1828 C C . TYR A 1 216 ? 6.597 1.083 19.032 1.00 95.50 216 TYR A C 1
ATOM 1830 O O . TYR A 1 216 ? 6.388 2.170 18.500 1.00 95.50 216 TYR A O 1
ATOM 1838 N N . TYR A 1 217 ? 7.462 0.208 18.537 1.00 93.94 217 TYR A N 1
ATOM 1839 C CA . TYR A 1 217 ? 8.348 0.516 17.422 1.00 93.94 217 TYR A CA 1
ATOM 1840 C C . TYR A 1 217 ? 7.716 0.227 16.053 1.00 93.94 217 TYR A C 1
ATOM 1842 O O . TYR A 1 217 ? 8.261 0.628 15.022 1.00 93.94 217 TYR A O 1
ATOM 1850 N N . ARG A 1 218 ? 6.612 -0.529 16.004 1.00 94.50 218 ARG A N 1
ATOM 1851 C CA . ARG A 1 218 ? 6.017 -1.051 14.765 1.00 94.50 218 ARG A CA 1
ATOM 1852 C C . ARG A 1 218 ? 4.491 -1.020 14.822 1.00 94.50 218 ARG A C 1
ATOM 1854 O O . ARG A 1 218 ? 3.906 -1.374 15.840 1.00 94.50 218 ARG A O 1
ATOM 1861 N N . PHE A 1 219 ? 3.860 -0.712 13.693 1.00 96.06 219 PHE A N 1
ATOM 1862 C CA . PHE A 1 219 ? 2.414 -0.801 13.468 1.00 96.06 219 PHE A CA 1
ATOM 1863 C C . PHE A 1 219 ? 2.142 -1.189 12.018 1.00 96.06 219 PHE A C 1
ATOM 1865 O O . PHE A 1 219 ? 2.805 -0.683 11.128 1.00 96.06 219 PHE A O 1
ATOM 1872 N N . SER A 1 220 ? 1.189 -2.075 11.748 1.00 96.00 220 SER A N 1
ATOM 1873 C CA . SER A 1 220 ? 0.828 -2.404 10.366 1.00 96.00 220 SER A CA 1
ATOM 1874 C C . SER A 1 220 ? -0.666 -2.250 10.165 1.00 96.00 220 SER A C 1
ATOM 1876 O O . SER A 1 220 ? -1.469 -2.946 10.785 1.00 96.00 220 SER A O 1
ATOM 1878 N N . GLU A 1 221 ? -1.006 -1.366 9.243 1.00 97.50 221 GLU A N 1
ATOM 1879 C CA . GLU A 1 221 ? -2.302 -1.242 8.604 1.00 97.50 221 GLU A CA 1
ATOM 1880 C C . GLU A 1 221 ? -2.797 -2.579 8.045 1.00 97.50 221 GLU A C 1
ATOM 1882 O O . GLU A 1 221 ? -3.910 -2.982 8.366 1.00 97.50 221 GLU A O 1
ATOM 1887 N N . PHE A 1 222 ? -1.970 -3.323 7.299 1.00 97.19 222 PHE A N 1
ATOM 1888 C CA . PHE A 1 222 ? -2.403 -4.568 6.660 1.00 97.19 222 PHE A CA 1
ATOM 1889 C C . PHE A 1 222 ? -2.754 -5.637 7.690 1.00 97.19 222 PHE A C 1
ATOM 1891 O O . PHE A 1 222 ? -3.811 -6.264 7.596 1.00 97.19 222 PHE A O 1
ATOM 1898 N N . ARG A 1 223 ? -1.932 -5.798 8.734 1.00 96.50 223 ARG A N 1
ATOM 1899 C CA . ARG A 1 223 ? -2.242 -6.720 9.837 1.00 96.50 223 ARG A CA 1
ATOM 1900 C C . ARG A 1 223 ? -3.471 -6.283 10.625 1.00 96.50 223 ARG A C 1
ATOM 1902 O O . ARG A 1 223 ? -4.251 -7.137 11.038 1.00 96.50 223 ARG A O 1
ATOM 1909 N N . THR A 1 224 ? -3.656 -4.976 10.805 1.00 98.12 224 THR A N 1
ATOM 1910 C CA . THR A 1 224 ? -4.810 -4.416 11.519 1.00 98.12 224 THR A CA 1
ATOM 1911 C C . THR A 1 224 ? -6.106 -4.658 10.760 1.00 98.12 224 THR A C 1
ATOM 1913 O O . THR A 1 224 ? -7.045 -5.227 11.317 1.00 98.12 224 THR A O 1
ATOM 1916 N N . VAL A 1 225 ? -6.133 -4.321 9.470 1.00 98.44 225 VAL A N 1
ATOM 1917 C CA . VAL A 1 225 ? -7.276 -4.574 8.588 1.00 98.44 225 VAL A CA 1
ATOM 1918 C C . VAL A 1 225 ? -7.549 -6.072 8.488 1.00 98.44 225 VAL A C 1
ATOM 1920 O O . VAL A 1 225 ? -8.688 -6.489 8.669 1.00 98.44 225 VAL A O 1
ATOM 1923 N N . SER A 1 226 ? -6.519 -6.904 8.312 1.00 98.00 226 SER A N 1
ATOM 1924 C CA . SER A 1 226 ? -6.689 -8.360 8.222 1.00 98.00 226 SER A CA 1
ATOM 1925 C C . SER A 1 226 ? -7.278 -8.961 9.497 1.00 98.00 226 SER A C 1
ATOM 1927 O O . SER A 1 226 ? -8.207 -9.761 9.418 1.00 98.00 226 SER A O 1
ATOM 1929 N N . ALA A 1 227 ? -6.796 -8.560 10.680 1.00 98.25 227 ALA A N 1
ATOM 1930 C CA . ALA A 1 227 ? -7.344 -9.021 11.957 1.00 98.25 227 ALA A CA 1
ATOM 1931 C C . ALA A 1 227 ? -8.810 -8.603 12.133 1.00 98.25 227 ALA A C 1
ATOM 1933 O O . ALA A 1 227 ? -9.641 -9.404 12.571 1.00 98.25 227 ALA A O 1
ATOM 1934 N N . PHE A 1 228 ? -9.144 -7.373 11.740 1.00 98.44 228 PHE A N 1
ATOM 1935 C CA . PHE A 1 228 ? -10.511 -6.871 11.793 1.00 98.44 228 PHE A CA 1
ATOM 1936 C C . PHE A 1 228 ? -11.439 -7.597 10.809 1.00 98.44 228 PHE A C 1
ATOM 1938 O O . PHE A 1 228 ? -12.532 -8.016 11.194 1.00 98.44 228 PHE A O 1
ATOM 1945 N N . MET A 1 229 ? -10.989 -7.830 9.572 1.00 98.31 229 MET A N 1
ATOM 1946 C CA . MET A 1 229 ? -11.721 -8.621 8.579 1.00 98.31 229 MET A CA 1
ATOM 1947 C C . MET A 1 229 ? -11.890 -10.066 9.034 1.00 98.31 229 MET A C 1
ATOM 1949 O O . MET A 1 229 ? -12.989 -10.595 8.964 1.00 98.31 229 MET A O 1
ATOM 1953 N N . LYS A 1 230 ? -10.851 -10.710 9.574 1.00 97.94 230 LYS A N 1
ATOM 1954 C CA . LYS A 1 230 ? -10.945 -12.098 10.043 1.00 97.94 230 LYS A CA 1
ATOM 1955 C C . LYS A 1 230 ? -12.049 -12.283 11.086 1.00 97.94 230 LYS A C 1
ATOM 1957 O O . LYS A 1 230 ? -12.704 -13.323 11.088 1.00 97.94 230 LYS A O 1
ATOM 1962 N N . LYS A 1 231 ? -12.239 -11.292 11.961 1.00 98.12 231 LYS A N 1
ATOM 1963 C CA . LYS A 1 231 ? -13.267 -11.314 13.006 1.00 98.12 231 LYS A CA 1
ATOM 1964 C C . LYS A 1 231 ? -14.656 -10.939 12.486 1.00 98.12 231 LYS A C 1
ATOM 1966 O O . LYS A 1 231 ? -15.617 -11.607 12.848 1.00 98.12 231 LYS A O 1
ATOM 1971 N N . ASN A 1 232 ? -14.763 -9.875 11.689 1.00 98.25 232 ASN A N 1
ATOM 1972 C CA . ASN A 1 232 ? -16.052 -9.241 11.380 1.00 98.25 232 ASN A CA 1
ATOM 1973 C C . ASN A 1 232 ? -16.517 -9.443 9.925 1.00 98.25 232 ASN A C 1
ATOM 1975 O O . ASN A 1 232 ? -17.711 -9.393 9.659 1.00 98.25 232 ASN A O 1
ATOM 1979 N N . PHE A 1 233 ? -15.590 -9.692 8.997 1.00 97.56 233 PHE A N 1
ATOM 1980 C CA . PHE A 1 233 ? -15.830 -9.846 7.555 1.00 97.56 233 PHE A CA 1
ATOM 1981 C C . PHE A 1 233 ? -15.018 -11.018 6.955 1.00 97.56 233 PHE A C 1
ATOM 1983 O O . PHE A 1 233 ? -14.260 -10.824 5.996 1.00 97.56 233 PHE A O 1
ATOM 1990 N N . PRO A 1 234 ? -15.105 -12.243 7.514 1.00 96.69 234 PRO A N 1
ATOM 1991 C CA . PRO A 1 234 ? -14.222 -13.350 7.130 1.00 96.69 234 PRO A CA 1
ATOM 1992 C C . PRO A 1 234 ? -14.359 -13.756 5.655 1.00 96.69 234 PRO A C 1
ATOM 1994 O O . PRO A 1 234 ? -13.408 -14.270 5.064 1.00 96.69 234 PRO A O 1
ATOM 1997 N N . ASP A 1 235 ? -15.512 -13.490 5.040 1.00 95.88 235 ASP A N 1
ATOM 1998 C CA . ASP A 1 235 ? -15.769 -13.783 3.629 1.00 95.88 235 ASP A CA 1
ATOM 1999 C C . ASP A 1 235 ? -15.084 -12.811 2.661 1.00 95.88 235 ASP A C 1
ATOM 2001 O O . ASP A 1 235 ? -14.928 -13.137 1.486 1.00 95.88 235 ASP A O 1
ATOM 2005 N N . LEU A 1 236 ? -14.608 -11.661 3.145 1.00 96.25 236 LEU A N 1
ATOM 2006 C CA . LEU A 1 236 ? -13.854 -10.696 2.341 1.00 96.25 236 LEU A CA 1
ATOM 2007 C C . LEU A 1 236 ? -12.335 -10.901 2.439 1.00 96.25 236 LEU A C 1
ATOM 2009 O O . LEU A 1 236 ? -11.598 -10.443 1.565 1.00 96.25 236 LEU A O 1
ATOM 2013 N N . LEU A 1 237 ? -11.843 -11.592 3.477 1.00 96.81 237 LEU A N 1
ATOM 2014 C CA . LEU A 1 237 ? -10.414 -11.863 3.660 1.00 96.81 237 LEU A CA 1
ATOM 2015 C C . LEU A 1 237 ? -9.994 -13.080 2.827 1.00 96.81 237 LEU A C 1
ATOM 2017 O O . LEU A 1 237 ? -9.890 -14.198 3.335 1.00 96.81 237 LEU A O 1
ATOM 2021 N N . LYS A 1 238 ? -9.780 -12.861 1.528 1.00 96.38 238 LYS A N 1
ATOM 2022 C CA . LYS A 1 238 ? -9.343 -13.892 0.581 1.00 96.38 238 LYS A CA 1
ATOM 2023 C C . LYS A 1 238 ? -7.965 -13.559 0.028 1.00 96.38 238 LYS A C 1
ATOM 2025 O O . LYS A 1 238 ? -7.675 -12.411 -0.305 1.00 96.38 238 LYS A O 1
ATOM 2030 N N . TYR A 1 239 ? -7.124 -14.578 -0.078 1.00 96.62 239 TYR A N 1
ATOM 2031 C CA . TYR A 1 239 ? -5.753 -14.430 -0.538 1.00 96.62 239 TYR A CA 1
ATOM 2032 C C . TYR A 1 239 ? -5.272 -15.668 -1.287 1.00 96.62 239 TYR A C 1
ATOM 2034 O O . TYR A 1 239 ? -5.878 -16.738 -1.205 1.00 96.62 239 TYR A O 1
ATOM 2042 N N . HIS A 1 240 ? -4.193 -15.490 -2.039 1.00 96.06 240 HIS A N 1
ATOM 2043 C CA . HIS A 1 240 ? -3.381 -16.575 -2.569 1.00 96.06 240 HIS A CA 1
ATOM 2044 C C . HIS A 1 240 ? -2.279 -16.912 -1.574 1.00 96.06 240 HIS A C 1
ATOM 2046 O O . HIS A 1 240 ? -1.624 -16.009 -1.047 1.00 96.06 240 HIS A O 1
ATOM 2052 N N . GLU A 1 241 ? -2.084 -18.205 -1.334 1.00 95.75 241 GLU A N 1
ATOM 2053 C CA . GLU A 1 241 ? -1.068 -18.710 -0.412 1.00 95.75 241 GLU A CA 1
ATOM 2054 C C . GLU A 1 241 ? 0.349 -18.317 -0.845 1.00 95.75 241 GLU A C 1
ATOM 2056 O O . GLU A 1 241 ? 0.642 -18.161 -2.035 1.00 95.75 241 GLU A O 1
ATOM 2061 N N . PHE A 1 242 ? 1.250 -18.220 0.135 1.00 96.31 242 PHE A N 1
ATOM 2062 C CA . PHE A 1 242 ? 2.642 -17.810 -0.071 1.00 96.31 242 PHE A CA 1
ATOM 2063 C C . PHE A 1 242 ? 3.364 -18.633 -1.150 1.00 96.31 242 PHE A C 1
ATOM 2065 O O . PHE A 1 242 ? 4.122 -18.081 -1.945 1.00 96.31 242 PHE A O 1
ATOM 2072 N N . GLN A 1 243 ? 3.090 -19.936 -1.234 1.00 95.62 243 GLN A N 1
ATOM 2073 C CA . GLN A 1 243 ? 3.719 -20.830 -2.211 1.00 95.62 243 GLN A CA 1
ATOM 2074 C C . GLN A 1 243 ? 3.417 -20.472 -3.670 1.00 95.62 243 GLN A C 1
ATOM 2076 O O . GLN A 1 243 ? 4.209 -20.823 -4.537 1.00 95.62 243 GLN A O 1
ATOM 2081 N N . LEU A 1 244 ? 2.293 -19.802 -3.957 1.00 94.94 244 LEU A N 1
ATOM 2082 C CA . LEU A 1 244 ? 1.890 -19.529 -5.337 1.00 94.94 244 LEU A CA 1
ATOM 2083 C C . LEU A 1 244 ? 2.657 -18.351 -5.947 1.00 94.94 244 LEU A C 1
ATOM 2085 O O . LEU A 1 244 ? 2.981 -18.372 -7.130 1.00 94.94 244 LEU A O 1
ATOM 2089 N N . PHE A 1 245 ? 2.932 -17.322 -5.142 1.00 95.31 245 PHE A N 1
ATOM 2090 C CA . PHE A 1 245 ? 3.544 -16.081 -5.623 1.00 95.31 245 PHE A CA 1
ATOM 2091 C C . PHE A 1 245 ? 4.670 -15.569 -4.727 1.00 95.31 245 PHE A C 1
ATOM 2093 O O . PHE A 1 245 ? 5.637 -15.020 -5.239 1.00 95.31 245 PHE A O 1
ATOM 2100 N N . GLY A 1 246 ? 4.580 -15.730 -3.409 1.00 95.56 246 GLY A N 1
ATOM 2101 C CA . GLY A 1 246 ? 5.575 -15.217 -2.468 1.00 95.56 246 GLY A CA 1
ATOM 2102 C C . GLY A 1 246 ? 6.920 -15.938 -2.522 1.00 95.56 246 GLY A C 1
ATOM 2103 O O . GLY A 1 246 ? 7.965 -15.293 -2.483 1.00 95.56 246 GLY A O 1
ATOM 2104 N N . LYS A 1 247 ? 6.904 -17.269 -2.652 1.00 95.38 247 LYS A N 1
ATOM 2105 C CA . LYS A 1 247 ? 8.114 -18.107 -2.606 1.00 95.38 247 LYS A CA 1
ATOM 2106 C C . LYS A 1 247 ? 9.159 -17.758 -3.666 1.00 95.38 247 LYS A C 1
ATOM 2108 O O . LYS A 1 247 ? 10.347 -17.761 -3.357 1.00 95.38 247 LYS A O 1
ATOM 2113 N N . ASP A 1 248 ? 8.712 -17.446 -4.878 1.00 94.62 248 ASP A N 1
ATOM 2114 C CA . ASP A 1 248 ? 9.586 -17.122 -6.012 1.00 94.62 248 ASP A CA 1
ATOM 2115 C C . ASP A 1 248 ? 9.765 -15.602 -6.192 1.00 94.62 248 ASP A C 1
ATOM 2117 O O . ASP A 1 248 ? 10.159 -15.124 -7.256 1.00 94.62 248 ASP A O 1
ATOM 2121 N N . GLY A 1 249 ? 9.447 -14.823 -5.156 1.00 95.75 249 GLY A N 1
ATOM 2122 C CA . GLY A 1 249 ? 9.670 -13.386 -5.105 1.00 95.75 249 GLY A CA 1
ATOM 2123 C C . GLY A 1 249 ? 11.059 -13.021 -4.597 1.00 95.75 249 GLY A C 1
ATOM 2124 O O . GLY A 1 249 ? 11.657 -13.736 -3.792 1.00 95.75 249 GLY A O 1
ATOM 2125 N N . ILE A 1 250 ? 11.570 -11.864 -5.018 1.00 95.62 250 ILE A N 1
ATOM 2126 C CA . ILE A 1 250 ? 12.870 -11.361 -4.564 1.00 95.62 250 ILE A CA 1
ATOM 2127 C C . ILE A 1 250 ? 12.700 -10.000 -3.888 1.00 95.62 250 ILE A C 1
ATOM 2129 O O . ILE A 1 250 ? 12.124 -9.066 -4.442 1.00 95.62 250 ILE A O 1
ATOM 2133 N N . ARG A 1 251 ? 13.250 -9.873 -2.676 1.00 93.94 251 ARG A N 1
ATOM 2134 C CA . ARG A 1 251 ? 13.316 -8.609 -1.931 1.00 93.94 251 ARG A CA 1
ATOM 2135 C C . ARG A 1 251 ? 14.757 -8.131 -1.865 1.00 93.94 251 ARG A C 1
ATOM 2137 O O . ARG A 1 251 ? 15.617 -8.822 -1.318 1.00 93.94 251 ARG A O 1
ATOM 2144 N N . ILE A 1 252 ? 15.013 -6.945 -2.398 1.00 94.56 252 ILE A N 1
ATOM 2145 C CA . ILE A 1 252 ? 16.332 -6.325 -2.442 1.00 94.56 252 ILE A CA 1
ATOM 2146 C C . ILE A 1 252 ? 16.351 -5.196 -1.414 1.00 94.56 252 ILE A C 1
ATOM 2148 O O . ILE A 1 252 ? 15.813 -4.121 -1.653 1.00 94.56 252 ILE A O 1
ATOM 2152 N N . ARG A 1 253 ? 16.963 -5.461 -0.254 1.00 90.38 253 ARG A N 1
ATOM 2153 C CA . ARG A 1 253 ? 17.033 -4.496 0.860 1.00 90.38 253 ARG A CA 1
ATOM 2154 C C . ARG A 1 253 ? 17.998 -3.340 0.614 1.00 90.38 253 ARG A C 1
ATOM 2156 O O . ARG A 1 253 ? 17.786 -2.243 1.105 1.00 90.38 253 ARG A O 1
ATOM 2163 N N . GLU A 1 254 ? 19.064 -3.618 -0.132 1.00 92.38 254 GLU A N 1
ATOM 2164 C CA . GLU A 1 254 ? 20.124 -2.669 -0.472 1.00 92.38 254 GLU A CA 1
ATOM 2165 C C . GLU A 1 254 ? 20.223 -2.580 -2.002 1.00 92.38 254 GLU A C 1
ATOM 2167 O O . GLU A 1 254 ? 21.063 -3.243 -2.620 1.00 92.38 254 GLU A O 1
ATOM 2172 N N . PRO A 1 255 ? 19.337 -1.810 -2.657 1.00 92.38 255 PRO A N 1
ATOM 2173 C CA . PRO A 1 255 ? 19.160 -1.869 -4.105 1.00 92.38 255 PRO A CA 1
ATOM 2174 C C . PRO A 1 255 ? 20.283 -1.193 -4.891 1.00 92.38 255 PRO A C 1
ATOM 2176 O O . PRO A 1 255 ? 20.317 -1.321 -6.107 1.00 92.38 255 PRO A O 1
ATOM 2179 N N . ARG A 1 256 ? 21.237 -0.510 -4.243 1.00 92.12 256 ARG A N 1
ATOM 2180 C CA . ARG A 1 256 ? 22.272 0.290 -4.928 1.00 92.12 256 ARG A CA 1
ATOM 2181 C C . ARG A 1 256 ? 23.045 -0.491 -5.988 1.00 92.12 256 ARG A C 1
ATOM 2183 O O . ARG A 1 256 ? 23.233 0.014 -7.088 1.00 92.12 256 ARG A O 1
ATOM 2190 N N . GLN A 1 257 ? 23.492 -1.705 -5.666 1.00 93.81 257 GLN A N 1
ATOM 2191 C CA . GLN A 1 257 ? 24.224 -2.530 -6.628 1.00 93.81 257 GLN A CA 1
ATOM 2192 C C . GLN A 1 257 ? 23.313 -2.993 -7.769 1.00 93.81 257 GLN A C 1
ATOM 2194 O O . GLN A 1 257 ? 23.703 -2.913 -8.92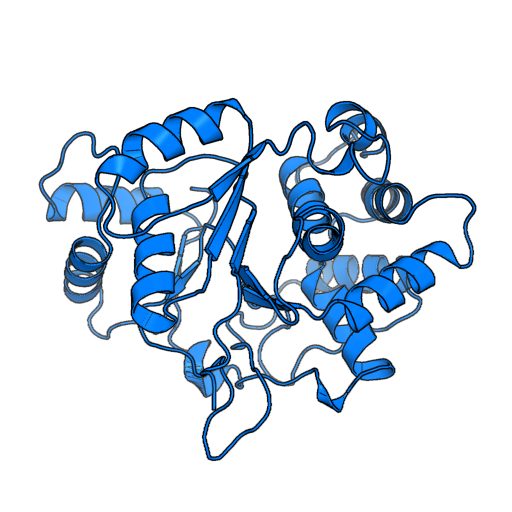7 1.00 93.81 257 GLN A O 1
ATOM 2199 N N . PHE A 1 258 ? 22.096 -3.433 -7.447 1.00 94.56 258 PHE A N 1
ATOM 2200 C CA . PHE A 1 258 ? 21.115 -3.868 -8.439 1.00 94.56 258 PHE A CA 1
ATOM 2201 C C . PHE A 1 258 ? 20.759 -2.742 -9.420 1.00 94.56 258 PHE A C 1
ATOM 2203 O O . PHE A 1 258 ? 20.755 -2.956 -10.627 1.00 94.56 258 PHE A O 1
ATOM 2210 N N . LEU A 1 259 ? 20.524 -1.534 -8.903 1.00 92.31 259 LEU A N 1
ATOM 2211 C CA . LEU A 1 259 ? 20.244 -0.344 -9.702 1.00 92.31 259 LEU A CA 1
ATOM 2212 C C . LEU A 1 259 ? 21.439 0.035 -10.582 1.00 92.31 259 LEU A C 1
ATOM 2214 O O . LEU A 1 259 ? 21.255 0.301 -11.760 1.00 92.31 259 LEU A O 1
ATOM 2218 N N . LYS A 1 260 ? 22.668 -0.032 -10.053 1.00 92.19 260 LYS A N 1
ATOM 2219 C CA . LYS A 1 260 ? 23.877 0.229 -10.844 1.00 92.19 260 LYS A CA 1
ATOM 2220 C C . LYS A 1 260 ? 24.017 -0.742 -12.020 1.00 92.19 260 LYS A C 1
ATOM 2222 O O . LYS A 1 260 ? 24.296 -0.318 -13.133 1.00 92.19 260 LYS A O 1
ATOM 2227 N N . GLU A 1 261 ? 23.823 -2.036 -11.776 1.00 94.62 261 GLU A N 1
ATOM 2228 C CA . GLU A 1 261 ? 23.884 -3.059 -12.828 1.00 94.62 261 GLU A CA 1
ATOM 2229 C C . GLU A 1 261 ? 22.778 -2.869 -13.877 1.00 94.62 261 GLU A C 1
ATOM 2231 O O . GLU A 1 261 ? 23.004 -3.110 -15.061 1.00 94.62 261 GLU A O 1
ATOM 2236 N N . MET A 1 262 ? 21.594 -2.412 -13.458 1.00 94.12 262 MET A N 1
ATOM 2237 C CA . MET A 1 262 ? 20.500 -2.067 -14.365 1.00 94.12 262 MET A CA 1
ATOM 2238 C C . MET A 1 262 ? 20.845 -0.860 -15.239 1.00 94.12 262 MET A C 1
ATOM 2240 O O . MET A 1 262 ? 20.658 -0.922 -16.451 1.00 94.12 262 MET A O 1
ATOM 2244 N N . ASP A 1 263 ? 21.372 0.211 -14.644 1.00 91.69 263 ASP A N 1
ATOM 2245 C CA . ASP A 1 263 ? 21.771 1.422 -15.366 1.00 91.69 263 ASP A CA 1
ATOM 2246 C C . ASP A 1 263 ? 22.878 1.102 -16.394 1.00 91.69 263 ASP A C 1
ATOM 2248 O O . ASP A 1 263 ? 22.822 1.557 -17.541 1.00 91.69 263 ASP A O 1
ATOM 2252 N N . GLU A 1 264 ? 23.845 0.254 -16.013 1.00 93.12 264 GLU A N 1
ATOM 2253 C CA . GLU A 1 264 ? 24.897 -0.265 -16.898 1.00 93.12 264 GLU A CA 1
ATOM 2254 C C . GLU A 1 264 ? 24.314 -1.112 -18.045 1.00 93.12 264 GLU A C 1
ATOM 2256 O O . GLU A 1 264 ? 24.689 -0.920 -19.203 1.00 93.12 264 GLU A O 1
ATOM 2261 N N . PHE A 1 265 ? 23.365 -2.012 -17.759 1.00 94.06 265 PHE A N 1
ATOM 2262 C CA . PHE A 1 265 ? 22.722 -2.862 -18.769 1.00 94.06 265 PHE A CA 1
ATOM 2263 C C . PHE A 1 265 ? 21.900 -2.054 -19.779 1.00 94.06 265 PHE A C 1
ATOM 2265 O O . PHE A 1 265 ? 21.995 -2.280 -20.985 1.00 94.06 265 PHE A O 1
ATOM 2272 N N . LEU A 1 266 ? 21.114 -1.091 -19.297 1.00 92.25 266 LEU A N 1
ATOM 2273 C CA . LEU A 1 266 ? 20.277 -0.241 -20.142 1.00 92.25 266 LEU A CA 1
ATOM 2274 C C . LEU A 1 266 ? 21.093 0.830 -20.880 1.00 92.25 266 LEU A C 1
ATOM 2276 O O . LEU A 1 266 ? 20.550 1.513 -21.745 1.00 92.25 266 LEU A O 1
ATOM 2280 N N . SER A 1 267 ? 22.395 0.966 -20.586 1.00 85.88 267 SER A N 1
ATOM 2281 C CA . SER A 1 267 ? 23.281 1.986 -21.166 1.00 85.88 267 SER A CA 1
ATOM 2282 C C . SER A 1 267 ? 22.739 3.410 -20.996 1.00 85.88 267 SER A C 1
ATOM 2284 O O . SER A 1 267 ? 22.898 4.259 -21.874 1.00 85.88 267 SER A O 1
ATOM 2286 N N . CYS A 1 268 ? 22.066 3.673 -19.875 1.00 69.38 268 CYS A N 1
ATOM 2287 C CA . CYS A 1 268 ? 21.366 4.929 -19.648 1.00 69.38 268 CYS A CA 1
ATOM 2288 C C . CYS A 1 268 ? 21.971 5.689 -18.465 1.00 69.38 268 CYS A C 1
ATOM 2290 O O . CYS A 1 268 ? 21.604 5.477 -17.312 1.00 69.38 268 CYS A O 1
ATOM 2292 N N . GLU A 1 269 ? 22.865 6.635 -18.749 1.00 61.81 269 GLU A N 1
ATOM 2293 C CA . GLU A 1 269 ? 23.286 7.603 -17.737 1.00 61.81 269 GLU A CA 1
ATOM 2294 C C . GLU A 1 269 ? 22.147 8.606 -17.468 1.00 61.81 269 GLU A C 1
ATOM 2296 O O . GLU A 1 269 ? 21.646 9.254 -18.387 1.00 61.81 269 GLU A O 1
ATOM 2301 N N . ASN A 1 270 ? 21.772 8.782 -16.195 1.00 63.59 270 ASN A N 1
ATOM 2302 C CA . ASN A 1 270 ? 20.809 9.788 -15.715 1.00 63.59 270 ASN A CA 1
ATOM 2303 C C . ASN A 1 270 ? 19.337 9.593 -16.151 1.00 63.59 270 ASN A C 1
ATOM 2305 O O . ASN A 1 270 ? 18.668 10.568 -16.509 1.00 63.59 270 ASN A O 1
ATOM 2309 N N . MET A 1 271 ? 18.788 8.372 -16.090 1.00 73.25 271 MET A N 1
ATOM 2310 C CA . MET A 1 271 ? 17.347 8.173 -16.333 1.00 73.25 271 MET A CA 1
ATOM 2311 C C . MET A 1 271 ? 16.483 8.885 -15.286 1.00 73.25 271 MET A C 1
ATOM 2313 O O . MET A 1 271 ? 16.691 8.751 -14.081 1.00 73.25 271 MET A O 1
ATOM 2317 N N . THR A 1 272 ? 15.459 9.606 -15.749 1.00 81.56 272 THR A N 1
ATOM 2318 C CA . THR A 1 272 ? 14.423 10.181 -14.875 1.00 81.56 272 THR A CA 1
ATOM 2319 C C . THR A 1 272 ? 13.260 9.219 -14.632 1.00 81.56 272 THR A C 1
ATOM 2321 O O . THR A 1 272 ? 12.498 9.413 -13.677 1.00 81.56 272 THR A O 1
ATOM 2324 N N . SER A 1 273 ? 13.138 8.176 -15.460 1.00 89.50 273 SER A N 1
ATOM 2325 C CA . SER A 1 273 ? 12.147 7.107 -15.344 1.00 89.50 273 SER A CA 1
ATOM 2326 C C . SER A 1 273 ? 12.567 5.855 -16.132 1.00 89.50 273 SER A C 1
ATOM 2328 O O . SER A 1 273 ? 13.316 5.975 -17.100 1.00 89.50 273 SER A O 1
ATOM 2330 N N . ILE A 1 274 ? 12.088 4.670 -15.728 1.00 93.38 274 ILE A N 1
ATOM 2331 C CA . ILE A 1 274 ? 12.325 3.392 -16.428 1.00 93.38 274 ILE A CA 1
ATOM 2332 C C . ILE A 1 274 ? 10.993 2.757 -16.857 1.00 93.38 274 ILE A C 1
ATOM 2334 O O . ILE A 1 274 ? 10.172 2.437 -15.987 1.00 93.38 274 ILE A O 1
ATOM 2338 N N . PRO A 1 275 ? 10.771 2.533 -18.167 1.00 95.12 275 PRO A N 1
ATOM 2339 C CA . PRO A 1 275 ? 9.628 1.771 -18.655 1.00 95.12 275 PRO A CA 1
ATOM 2340 C C . PRO A 1 275 ? 9.612 0.340 -18.115 1.00 95.12 275 PRO A C 1
ATOM 2342 O O . PRO A 1 275 ? 10.653 -0.299 -17.948 1.00 95.12 275 PRO A O 1
ATOM 2345 N N . TYR A 1 276 ? 8.419 -0.201 -17.877 1.00 97.00 276 TYR A N 1
ATOM 2346 C CA . TYR A 1 276 ? 8.279 -1.546 -17.319 1.00 97.00 276 TYR A CA 1
ATOM 2347 C C . TYR A 1 276 ? 8.920 -2.631 -18.191 1.00 97.00 276 TYR A C 1
ATOM 2349 O O . TYR A 1 276 ? 9.567 -3.540 -17.674 1.00 97.00 276 TYR A O 1
ATOM 2357 N N . ASP A 1 277 ? 8.777 -2.541 -19.512 1.00 96.06 277 ASP A N 1
ATOM 2358 C CA . ASP A 1 277 ? 9.310 -3.565 -20.412 1.00 96.06 277 ASP A CA 1
ATOM 2359 C C . ASP A 1 277 ? 10.847 -3.608 -20.407 1.00 96.06 277 ASP A C 1
ATOM 2361 O O . ASP A 1 277 ? 11.417 -4.701 -20.448 1.00 96.06 277 ASP A O 1
ATOM 2365 N N . ASP A 1 278 ? 11.512 -2.459 -20.260 1.00 95.62 278 ASP A N 1
ATOM 2366 C CA . ASP A 1 278 ? 12.973 -2.374 -20.132 1.00 95.62 278 ASP A CA 1
ATOM 2367 C C . ASP A 1 278 ? 13.441 -2.990 -18.806 1.00 95.62 278 ASP A C 1
ATOM 2369 O O . ASP A 1 278 ? 14.375 -3.796 -18.773 1.00 95.62 278 ASP A O 1
ATOM 2373 N N . PHE A 1 279 ? 12.723 -2.707 -17.713 1.00 96.12 279 PHE A N 1
ATOM 2374 C CA . PHE A 1 279 ? 12.969 -3.349 -16.422 1.00 96.12 279 PHE A CA 1
ATOM 2375 C C . PHE A 1 279 ? 12.821 -4.878 -16.493 1.00 96.12 279 PHE A C 1
ATOM 2377 O O . PHE A 1 279 ? 13.639 -5.618 -15.937 1.00 96.12 279 PHE A O 1
ATOM 2384 N N . VAL A 1 280 ? 11.804 -5.383 -17.201 1.00 96.88 280 VAL A N 1
ATOM 2385 C CA . VAL A 1 280 ? 11.615 -6.829 -17.396 1.00 96.88 280 VAL A CA 1
ATOM 2386 C C . VAL A 1 280 ? 12.751 -7.434 -18.221 1.00 96.88 280 VAL A C 1
ATOM 2388 O O . VAL A 1 280 ? 13.194 -8.540 -17.904 1.00 96.88 280 VAL A O 1
ATOM 2391 N N . GLN A 1 281 ? 13.245 -6.747 -19.256 1.00 96.25 281 GLN A N 1
ATOM 2392 C CA . GLN A 1 281 ? 14.400 -7.216 -20.033 1.00 96.25 281 GLN A CA 1
ATOM 2393 C C . GLN A 1 281 ? 15.645 -7.352 -19.155 1.00 96.25 281 GLN A C 1
ATOM 2395 O O . GLN A 1 281 ? 16.275 -8.412 -19.161 1.00 96.25 281 GLN A O 1
ATOM 2400 N N . PHE A 1 282 ? 15.945 -6.332 -18.347 1.00 96.69 282 PHE A N 1
ATOM 2401 C CA . PHE A 1 282 ? 17.039 -6.400 -17.382 1.00 96.69 282 PHE A CA 1
ATOM 2402 C C . PHE A 1 282 ? 16.853 -7.553 -16.389 1.00 96.69 282 PHE A C 1
ATOM 2404 O O . PHE A 1 282 ? 17.764 -8.346 -16.170 1.00 96.69 282 PHE A O 1
ATOM 2411 N N . THR A 1 283 ? 15.653 -7.711 -15.832 1.00 97.00 283 THR A N 1
ATOM 2412 C CA . THR A 1 283 ? 15.366 -8.771 -14.856 1.00 97.00 283 THR A CA 1
ATOM 2413 C C . THR A 1 283 ? 15.576 -10.168 -15.451 1.00 97.00 283 THR A C 1
ATOM 2415 O O . THR A 1 283 ? 16.180 -11.023 -14.808 1.00 97.00 283 THR A O 1
ATOM 2418 N N . LYS A 1 284 ? 15.149 -10.394 -16.701 1.00 96.25 284 LYS A N 1
ATOM 2419 C CA . LYS A 1 284 ? 15.390 -11.653 -17.433 1.00 96.25 284 LYS A CA 1
ATOM 2420 C C . LYS A 1 284 ? 16.867 -11.900 -17.732 1.00 96.25 284 LYS A C 1
ATOM 2422 O O . LYS A 1 284 ? 17.271 -13.048 -17.856 1.00 96.25 284 LYS A O 1
ATOM 2427 N N . HIS A 1 285 ? 17.658 -10.840 -17.889 1.00 96.25 285 HIS A N 1
ATOM 2428 C CA . HIS A 1 285 ? 19.105 -10.956 -18.030 1.00 96.25 285 HIS A CA 1
ATOM 2429 C C . HIS A 1 285 ? 19.778 -11.282 -16.689 1.00 96.25 285 HIS A C 1
ATOM 2431 O O . HIS A 1 285 ? 20.694 -12.100 -16.636 1.00 96.25 285 HIS A O 1
ATOM 2437 N N . LYS A 1 286 ? 19.321 -10.648 -15.604 1.00 96.75 286 LYS A N 1
ATOM 2438 C CA . LYS A 1 286 ? 19.927 -10.741 -14.273 1.00 96.75 286 LYS A CA 1
ATOM 2439 C C . LYS A 1 286 ? 19.655 -12.073 -13.572 1.00 96.75 286 LYS A C 1
ATOM 2441 O O . LYS A 1 286 ? 20.527 -12.557 -12.850 1.00 96.75 286 LYS A O 1
ATOM 2446 N N . PHE A 1 287 ? 18.460 -12.635 -13.738 1.00 96.25 287 PHE A N 1
ATOM 2447 C CA . PHE A 1 287 ? 18.031 -13.845 -13.039 1.00 96.25 287 PHE A CA 1
ATOM 2448 C C . PHE A 1 287 ? 17.808 -15.000 -14.014 1.00 96.25 287 PHE A C 1
ATOM 2450 O O . PHE A 1 287 ? 17.145 -14.841 -15.033 1.00 96.25 287 PHE A O 1
ATOM 2457 N N . GLU A 1 288 ? 18.328 -16.179 -13.664 1.00 91.31 288 GLU A N 1
ATOM 2458 C CA . GLU A 1 288 ? 18.176 -17.409 -14.457 1.00 91.31 288 GLU A CA 1
ATOM 2459 C C . GLU A 1 288 ? 16.702 -17.811 -14.623 1.00 91.31 288 GLU A C 1
ATOM 2461 O O . GLU A 1 288 ? 16.273 -18.188 -15.710 1.00 91.31 288 GLU A O 1
ATOM 2466 N N . ASN A 1 289 ? 15.918 -17.668 -13.551 1.00 92.44 289 ASN A N 1
ATOM 2467 C CA . ASN A 1 289 ? 14.467 -17.819 -13.560 1.00 92.44 289 ASN A CA 1
ATOM 2468 C C . ASN A 1 289 ? 13.828 -16.470 -13.235 1.00 92.44 289 ASN A C 1
ATOM 2470 O O . ASN A 1 289 ? 14.261 -15.793 -12.301 1.00 92.44 289 ASN A O 1
ATOM 2474 N N . LEU A 1 290 ? 12.795 -16.086 -13.989 1.00 93.38 290 LEU A N 1
ATOM 2475 C CA . LEU A 1 290 ? 12.079 -14.836 -13.746 1.00 93.38 290 LEU A CA 1
ATOM 2476 C C . LEU A 1 290 ? 11.341 -14.931 -12.397 1.00 93.38 290 LEU A C 1
ATOM 2478 O O . LEU A 1 290 ? 10.470 -15.795 -12.269 1.00 93.38 290 LEU A O 1
ATOM 2482 N N . PRO A 1 291 ? 11.653 -14.070 -11.412 1.00 96.56 291 PRO A N 1
ATOM 2483 C CA . PRO A 1 291 ? 10.933 -14.072 -10.148 1.00 96.56 291 PRO A CA 1
ATOM 2484 C C . PRO A 1 291 ? 9.487 -13.611 -10.348 1.00 96.56 291 PRO A C 1
ATOM 2486 O O . PRO A 1 291 ? 9.159 -12.945 -11.330 1.00 96.56 291 PRO A O 1
ATOM 2489 N N . SER A 1 292 ? 8.608 -13.939 -9.405 1.00 96.94 292 SER A N 1
ATOM 2490 C CA . SER A 1 292 ? 7.199 -13.527 -9.451 1.00 96.94 292 SER A CA 1
ATOM 2491 C C . SER A 1 292 ? 7.029 -12.013 -9.262 1.00 96.94 292 SER A C 1
ATOM 2493 O O . SER A 1 292 ? 6.140 -11.391 -9.853 1.00 96.94 292 SER A O 1
ATOM 2495 N N . TYR A 1 293 ? 7.898 -11.409 -8.451 1.00 97.88 293 TYR A N 1
ATOM 2496 C CA . TYR A 1 293 ? 7.998 -9.973 -8.228 1.00 97.88 293 TYR A CA 1
ATOM 24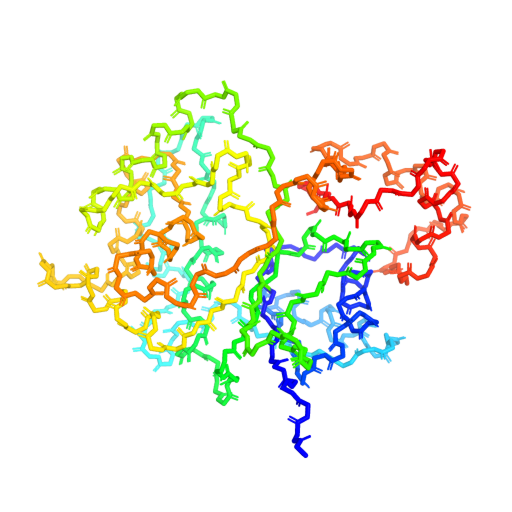97 C C . TYR A 1 293 ? 9.378 -9.578 -7.719 1.00 97.88 293 TYR A C 1
ATOM 2499 O O . TYR A 1 293 ? 10.147 -10.402 -7.215 1.00 97.88 293 TYR A O 1
ATOM 2507 N N . LEU A 1 294 ? 9.641 -8.278 -7.803 1.00 97.44 294 LEU A N 1
ATOM 2508 C CA . LEU A 1 294 ? 10.744 -7.620 -7.125 1.00 97.44 294 LEU A CA 1
ATOM 2509 C C . LEU A 1 294 ? 10.204 -6.569 -6.162 1.00 97.44 294 LEU A C 1
ATOM 2511 O O . LEU A 1 294 ? 9.317 -5.796 -6.517 1.00 97.44 294 LEU A O 1
ATOM 2515 N N . GLN A 1 295 ? 10.752 -6.538 -4.950 1.00 95.88 295 GLN A N 1
ATOM 2516 C CA . GLN A 1 295 ? 10.571 -5.427 -4.022 1.00 95.88 295 GLN A CA 1
ATOM 2517 C C . GLN A 1 295 ? 11.912 -4.746 -3.774 1.00 95.88 295 GLN A C 1
ATOM 2519 O O . GLN A 1 295 ? 12.861 -5.403 -3.338 1.00 95.88 295 GLN A O 1
ATOM 2524 N N . LEU A 1 296 ? 11.989 -3.447 -4.044 1.00 94.44 296 LEU A N 1
ATOM 2525 C CA . LEU A 1 296 ? 13.210 -2.653 -3.916 1.00 94.44 296 LEU A CA 1
ATOM 2526 C C . LEU A 1 296 ? 13.101 -1.736 -2.692 1.00 94.44 296 LEU A C 1
ATOM 2528 O O . LEU A 1 296 ? 12.579 -0.631 -2.788 1.00 94.44 296 LEU A O 1
ATOM 2532 N N . GLU A 1 297 ? 13.568 -2.184 -1.527 1.00 88.69 297 GLU A N 1
ATOM 2533 C CA . GLU A 1 297 ? 13.413 -1.394 -0.299 1.00 88.69 297 GLU A CA 1
ATOM 2534 C C . GLU A 1 297 ? 14.340 -0.166 -0.313 1.00 88.69 297 GLU A C 1
ATOM 2536 O O . GLU A 1 297 ? 15.452 -0.219 -0.835 1.00 88.69 297 GLU A O 1
ATOM 2541 N N . HIS A 1 298 ? 13.908 0.930 0.317 1.00 79.88 298 HIS A N 1
ATOM 2542 C CA . HIS A 1 298 ? 14.726 2.134 0.538 1.00 79.88 298 HIS A CA 1
ATOM 2543 C C . HIS A 1 298 ? 15.205 2.876 -0.728 1.00 79.88 298 HIS A C 1
ATOM 2545 O O . HIS A 1 298 ? 16.235 3.560 -0.686 1.00 79.88 298 HIS A O 1
ATOM 2551 N N . ILE A 1 299 ? 14.458 2.771 -1.831 1.00 78.25 299 ILE A N 1
ATOM 2552 C CA . ILE A 1 299 ? 14.657 3.588 -3.043 1.00 78.25 299 ILE A CA 1
ATOM 2553 C C . ILE A 1 299 ? 14.107 5.015 -2.914 1.00 78.25 299 ILE A C 1
ATOM 2555 O O . ILE A 1 299 ? 13.155 5.249 -2.137 1.00 78.25 299 ILE A O 1
#

Radius of gyration: 18.82 Å; Cα contacts (8 Å, |Δi|>4): 491; chains: 1; bounding box: 46×40×45 Å

Nearest PDB structures (foldseek):
  7zvj-assembly1_A  TM=5.230E-01  e=4.699E-05  Homo sapiens
  4wlg-assembly1_A  TM=4.405E-01  e=2.497E-05  Mus musculus
  7zvj-assembly1_B  TM=4.981E-01  e=1.259E-03  Homo sapiens
  4muj-assembly1_B  TM=5.010E-01  e=4.116E+00  Mycobacterium tuberculosis

pLDDT: mean 93.62, std 7.79, range [35.69, 98.81]